Protein AF-A0A1F3ZY78-F1 (afdb_monomer_lite)

Secondary structure (DSSP, 8-state):
-HHHHHHHHHHHHHHHH--HHHHHHHHTTEEEEEEEEE--SSTTPPPEEEESHHHHHHHHHS--TTHHHHHT-EEPPPEEETTEEEEEEE----SSS--SEEEEEEEE-TTS-EEEEEEEEE---PPPBSS--HHHHHHHHHTTTTT-PEEEEEE-TTS-EEEEEES--EE-SSSEEEEEES-TTSHHHHHHHH--EEEEEEEETTTEEEEEEEEEEE-SSHHHHHHHHHHS-HHHHTT-TT--SEEEEEEEEEEEEE-TT--EEEEE---

Radius of gyration: 25.29 Å; chains: 1; bounding box: 59×32×67 Å

Sequence (271 aa):
MTNAIHAAEIYVRSIRTGEHSPAIALAAVLAQDVALETNGPMAGSQKETVSGYANVLKRASGKWAVTEALYNARWTEPRMEGAAVKVAATFEFIGGVSPAALSLTFSVNGEGKITRIEQVYTPKQAQATDRIPASAKVLINNARTNNTPFCVAHADENGVPVLTFRGSVQVLNDQSLCAWIRQASGGLMKAIQKNPAISLAYRDGSKAMLLIQGRARVAENDELRNRVWELTPEVEQNHDPARKGAAMIIDVDRIQGSSTGGEPVRMARAK

pLDDT: mean 92.31, std 7.76, range [55.44, 98.69]

Foldseek 3Di:
DVLQLVLVVLLLVQLQALDDVSLVVNLVAADQFAKEWEQDLAPPGHIDIQTGSVRVSCVSNHDDQCNPQSNQWDKDRWDDDPQKIKIKTAGPFFFTRHARMWIWIFHADPVSHTRYIYIYTHHFDDDADQFFDPLNQVCQLCQLVLVWWKWKWAAFPVRHIDTDTHSWWHDLDRFKIKAWDLDAPDRVQRRLVNPQWMWIWTDDDRQWIKIWTFGKHWDPDPVSFVSNLVSTDVVVCVVRVVSPTTMMMTRTQWMWIAGSRRRTTIYHHDD

Structure (mmCIF, N/CA/C/O backbone):
data_AF-A0A1F3ZY78-F1
#
_entry.id   AF-A0A1F3ZY78-F1
#
loop_
_atom_site.group_PDB
_atom_site.id
_atom_site.type_symbol
_atom_site.label_atom_id
_atom_site.label_alt_id
_atom_site.label_comp_id
_atom_site.label_asym_id
_atom_site.label_entity_id
_atom_site.label_seq_id
_atom_site.pdbx_PDB_ins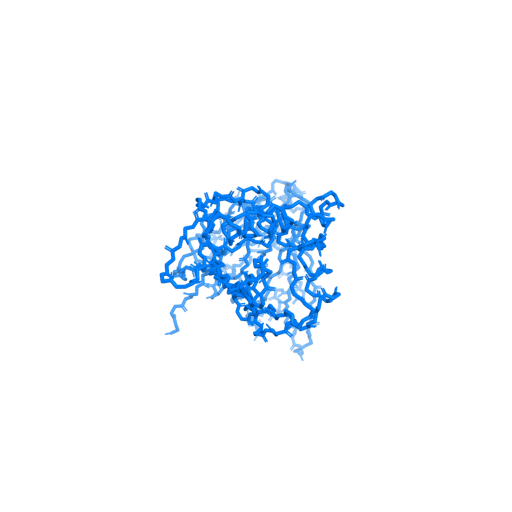_code
_atom_site.Cartn_x
_atom_site.Cartn_y
_atom_site.Cartn_z
_atom_site.occupancy
_atom_site.B_iso_or_equiv
_atom_site.auth_seq_id
_atom_site.auth_comp_id
_atom_site.auth_asym_id
_atom_site.auth_atom_id
_atom_site.pdbx_PDB_model_num
ATOM 1 N N . MET A 1 1 ? -24.129 8.322 33.683 1.00 55.44 1 MET A N 1
ATOM 2 C CA . MET A 1 1 ? -23.552 9.055 32.531 1.00 55.44 1 MET A CA 1
ATOM 3 C C . MET A 1 1 ? -22.029 8.954 32.511 1.00 55.44 1 MET A C 1
ATOM 5 O O . MET A 1 1 ? -21.506 8.415 31.549 1.00 55.44 1 MET A O 1
ATOM 9 N N . THR A 1 2 ? -21.326 9.332 33.587 1.00 64.00 2 THR A N 1
ATOM 10 C CA . THR A 1 2 ? -19.852 9.227 33.717 1.00 64.00 2 THR A CA 1
ATOM 11 C C . THR A 1 2 ? -19.295 7.820 33.457 1.00 64.00 2 THR A C 1
ATOM 13 O O . THR A 1 2 ? -18.237 7.678 32.859 1.00 64.00 2 THR A O 1
ATOM 16 N N . ASN A 1 3 ? -20.040 6.772 33.829 1.00 85.56 3 ASN A N 1
ATOM 17 C CA . ASN A 1 3 ? -19.591 5.383 33.680 1.00 85.56 3 ASN A CA 1
ATOM 18 C C . ASN A 1 3 ? -19.474 4.925 32.206 1.00 85.56 3 ASN A C 1
ATOM 20 O O . ASN A 1 3 ? -18.562 4.186 31.859 1.00 85.56 3 ASN A O 1
ATOM 24 N N . ALA A 1 4 ? -20.352 5.407 31.315 1.00 92.44 4 ALA A N 1
ATOM 25 C CA . ALA A 1 4 ? -20.325 5.024 29.899 1.00 92.44 4 ALA A CA 1
ATOM 26 C C . ALA A 1 4 ? -19.146 5.665 29.149 1.00 92.44 4 ALA A C 1
ATOM 28 O O . ALA A 1 4 ? -18.462 4.995 28.378 1.00 92.44 4 ALA A O 1
ATOM 29 N N . ILE A 1 5 ? -18.888 6.950 29.416 1.00 95.56 5 ILE A N 1
ATOM 30 C CA . ILE A 1 5 ? -17.717 7.670 28.895 1.00 95.56 5 ILE A CA 1
ATOM 31 C C . ILE A 1 5 ? -16.437 6.979 29.369 1.00 95.56 5 ILE A C 1
ATOM 33 O O . ILE A 1 5 ? -15.594 6.631 28.547 1.00 95.56 5 ILE A O 1
ATOM 37 N N . HIS A 1 6 ? -16.348 6.673 30.665 1.00 94.69 6 HIS A N 1
ATOM 38 C CA . HIS A 1 6 ? -15.181 6.007 31.232 1.00 94.69 6 HIS A CA 1
ATOM 39 C C . HIS A 1 6 ? -14.923 4.614 30.632 1.00 94.69 6 HIS A C 1
ATOM 41 O O . HIS A 1 6 ? -13.785 4.262 30.320 1.00 94.69 6 HIS A O 1
ATOM 47 N N . ALA A 1 7 ? -15.975 3.825 30.397 1.00 95.50 7 ALA A N 1
ATOM 48 C CA . ALA A 1 7 ? -15.844 2.536 29.724 1.00 95.50 7 ALA A CA 1
ATOM 49 C C . ALA A 1 7 ? -15.275 2.683 28.297 1.00 95.50 7 ALA A C 1
ATOM 51 O O . ALA A 1 7 ? -14.386 1.922 27.903 1.00 95.50 7 ALA A O 1
ATOM 52 N N . ALA A 1 8 ? -15.729 3.690 27.541 1.00 96.75 8 ALA A N 1
ATOM 53 C CA . ALA A 1 8 ? -15.198 3.991 26.212 1.00 96.75 8 ALA A CA 1
ATOM 54 C C . ALA A 1 8 ? -13.722 4.434 26.257 1.00 96.75 8 ALA A C 1
ATOM 56 O O . ALA A 1 8 ? -12.929 3.971 25.436 1.00 96.75 8 ALA A O 1
ATOM 57 N N . GLU A 1 9 ? -13.323 5.262 27.230 1.00 95.69 9 GLU A N 1
ATOM 58 C CA . GLU A 1 9 ? -11.919 5.662 27.444 1.00 95.69 9 GLU A CA 1
ATOM 59 C C . GLU A 1 9 ? -11.014 4.448 27.675 1.00 95.69 9 GLU A C 1
ATOM 61 O O . GLU A 1 9 ? -9.944 4.335 27.069 1.00 95.69 9 GLU A O 1
ATOM 66 N N . ILE A 1 10 ? -11.454 3.514 28.523 1.00 95.19 10 ILE A N 1
ATOM 67 C CA . ILE A 1 10 ? -10.728 2.275 28.812 1.00 95.19 10 ILE A CA 1
ATOM 68 C C . ILE A 1 10 ? -10.566 1.434 27.541 1.00 95.19 10 ILE A C 1
ATOM 70 O O . ILE A 1 10 ? -9.461 0.961 27.259 1.00 95.19 10 ILE A O 1
ATOM 74 N N . TYR A 1 11 ? -11.632 1.274 26.747 1.00 96.25 11 TYR A N 1
ATOM 75 C CA . TYR A 1 11 ? -11.558 0.546 25.478 1.00 96.25 11 TYR A CA 1
ATOM 76 C C . TYR A 1 11 ? -10.560 1.193 24.515 1.00 96.25 11 TYR A C 1
ATOM 78 O O . TYR A 1 11 ? -9.675 0.509 23.995 1.00 96.25 11 TYR A O 1
ATOM 86 N N . V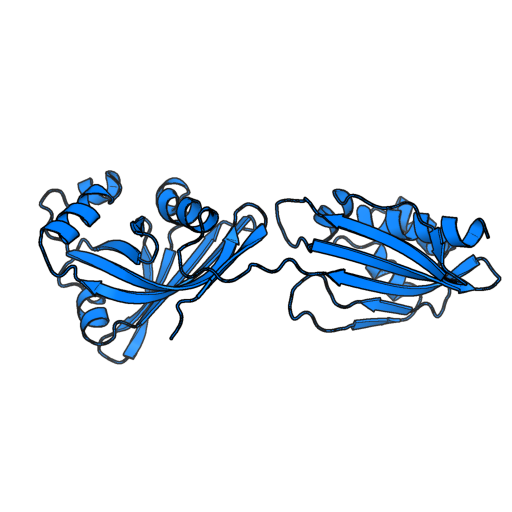AL A 1 12 ? -10.657 2.512 24.316 1.00 96.12 12 VAL A N 1
ATOM 87 C CA . VAL A 1 12 ? -9.739 3.274 23.454 1.00 96.12 12 VAL A CA 1
ATOM 88 C C . VAL A 1 12 ? -8.299 3.098 23.925 1.00 96.12 12 VAL A C 1
ATOM 90 O O . VAL A 1 12 ? -7.411 2.820 23.121 1.00 96.12 12 VAL A O 1
ATOM 93 N N . ARG A 1 13 ? -8.046 3.185 25.232 1.00 93.94 13 ARG A N 1
ATOM 94 C CA . ARG A 1 13 ? -6.708 2.973 25.791 1.00 93.94 13 ARG A CA 1
ATOM 95 C C . ARG A 1 13 ? -6.181 1.563 25.513 1.00 93.94 13 ARG A C 1
ATOM 97 O O . ARG A 1 13 ? -5.006 1.428 25.186 1.00 93.94 13 ARG A O 1
ATOM 104 N N . SER A 1 14 ? -7.032 0.541 25.598 1.00 94.44 14 SER A N 1
ATOM 105 C CA . SER A 1 14 ? -6.654 -0.850 25.317 1.00 94.44 14 SER A CA 1
ATOM 106 C C . SER A 1 14 ? -6.217 -1.058 23.868 1.00 94.44 14 SER A C 1
ATOM 108 O O . SER A 1 14 ? -5.126 -1.578 23.623 1.00 94.44 14 SER A O 1
ATOM 110 N N . ILE A 1 15 ? -7.014 -0.591 22.901 1.00 93.94 15 ILE A N 1
ATOM 111 C CA . ILE A 1 15 ? -6.717 -0.804 21.474 1.00 93.94 15 ILE A CA 1
ATOM 112 C C . ILE A 1 15 ? -5.492 -0.017 20.988 1.00 93.94 15 ILE A C 1
ATOM 114 O O . ILE A 1 15 ? -4.882 -0.390 19.986 1.00 93.94 15 ILE A O 1
ATOM 118 N N . ARG A 1 16 ? -5.124 1.067 21.685 1.00 90.88 16 ARG A N 1
ATOM 119 C CA . ARG A 1 16 ? -3.968 1.907 21.340 1.00 90.88 16 ARG A CA 1
ATOM 120 C C . ARG A 1 16 ? -2.634 1.232 21.615 1.00 90.88 16 ARG A C 1
ATOM 122 O O . ARG A 1 16 ? -1.688 1.480 20.878 1.00 90.88 16 ARG A O 1
ATOM 129 N N . THR A 1 17 ? -2.530 0.440 22.677 1.00 80.81 17 THR A N 1
ATOM 130 C CA . THR A 1 17 ? -1.226 -0.049 23.152 1.00 80.81 17 THR A CA 1
ATOM 131 C C . THR A 1 17 ? -1.076 -1.562 23.025 1.00 80.81 17 THR A C 1
ATOM 133 O O . THR A 1 17 ? 0.036 -2.054 22.821 1.00 80.81 17 THR A O 1
ATOM 136 N N . GLY A 1 18 ? -2.177 -2.317 23.128 1.00 73.56 18 GLY A N 1
ATOM 137 C CA . GLY A 1 18 ? -2.119 -3.775 23.264 1.00 73.56 18 GLY A CA 1
ATOM 138 C C . GLY A 1 18 ? -1.354 -4.222 24.519 1.00 73.56 18 GLY A C 1
ATOM 139 O O . GLY A 1 18 ? -0.757 -5.299 24.540 1.00 73.56 18 GLY A O 1
ATOM 140 N N . GLU A 1 19 ? -1.283 -3.360 25.538 1.00 81.88 19 GLU A N 1
ATOM 141 C CA . GLU A 1 19 ? -0.596 -3.632 26.800 1.00 81.88 19 GLU A CA 1
ATOM 142 C C . GLU A 1 19 ? -1.504 -4.346 27.806 1.00 81.88 19 GLU A C 1
ATOM 144 O O . GLU A 1 19 ? -2.729 -4.219 27.799 1.00 81.88 19 GLU A O 1
ATOM 149 N N . HIS A 1 20 ? -0.873 -5.061 28.736 1.00 79.38 20 HIS A N 1
ATOM 150 C CA . HIS A 1 20 ? -1.559 -5.871 29.738 1.00 79.38 20 HIS A CA 1
ATOM 151 C C . HIS A 1 20 ? -2.407 -5.048 30.726 1.00 79.38 20 HIS A C 1
ATOM 153 O O . HIS A 1 20 ? -3.510 -5.457 31.081 1.00 79.38 20 HIS A O 1
ATOM 159 N N . SER A 1 21 ? -1.935 -3.878 31.171 1.00 85.75 21 SER A N 1
ATOM 160 C CA . SER A 1 21 ? -2.660 -3.067 32.161 1.00 85.75 21 SER A CA 1
ATOM 161 C C . SER A 1 21 ? -3.968 -2.464 31.617 1.00 85.75 21 SER A C 1
ATOM 163 O O . SER A 1 21 ? -4.989 -2.605 32.294 1.00 85.75 21 SER A O 1
ATOM 165 N N . PRO A 1 22 ? -4.024 -1.880 30.401 1.00 85.94 22 PRO A N 1
ATOM 166 C CA . PRO A 1 22 ? -5.293 -1.540 29.757 1.00 85.94 22 PRO A CA 1
ATOM 167 C C . PRO A 1 22 ? -6.218 -2.737 29.527 1.00 85.94 22 PRO A C 1
ATOM 169 O O . PRO A 1 22 ? -7.428 -2.587 29.667 1.00 85.94 22 PRO A O 1
ATOM 172 N N . ALA A 1 23 ? -5.674 -3.922 29.229 1.00 87.31 23 ALA A N 1
ATOM 173 C CA . ALA A 1 23 ? -6.476 -5.130 29.046 1.00 87.31 23 ALA A CA 1
ATOM 174 C C . ALA A 1 23 ? -7.213 -5.540 30.334 1.00 87.31 23 ALA A C 1
ATOM 176 O O . ALA A 1 23 ? -8.392 -5.884 30.284 1.00 87.31 23 ALA A O 1
ATOM 177 N N . ILE A 1 24 ? -6.554 -5.443 31.497 1.00 89.94 24 ILE A N 1
ATOM 178 C CA . ILE A 1 24 ? -7.192 -5.688 32.803 1.00 89.94 24 ILE A CA 1
ATOM 179 C C . ILE A 1 24 ? -8.312 -4.676 33.064 1.00 89.94 24 ILE A C 1
ATOM 181 O O . ILE A 1 24 ? -9.395 -5.053 33.504 1.00 89.94 24 ILE A O 1
ATOM 185 N N . ALA A 1 25 ? -8.079 -3.393 32.785 1.00 92.62 25 ALA A N 1
ATOM 186 C CA . ALA A 1 25 ? -9.119 -2.380 32.948 1.00 92.62 25 ALA A CA 1
ATOM 187 C C . ALA A 1 25 ? -10.307 -2.650 32.009 1.00 92.62 25 ALA A C 1
ATOM 189 O O . ALA A 1 25 ? -11.462 -2.567 32.424 1.00 92.62 25 ALA A O 1
ATOM 190 N N . LEU A 1 26 ? -10.030 -3.042 30.761 1.00 94.69 26 LEU A N 1
ATOM 191 C CA . LEU A 1 26 ? -11.055 -3.377 29.779 1.00 94.69 26 LEU A CA 1
ATOM 192 C C . LEU A 1 26 ? -11.900 -4.578 30.217 1.00 94.69 26 LEU A C 1
ATOM 194 O O . LEU A 1 26 ? -13.125 -4.546 30.111 1.00 94.69 26 LEU A O 1
ATOM 198 N N . ALA A 1 27 ? -11.263 -5.604 30.781 1.00 94.38 27 ALA A N 1
ATOM 199 C CA . ALA A 1 27 ? -11.931 -6.777 31.334 1.00 94.38 27 ALA A CA 1
ATOM 200 C C . ALA A 1 27 ? -13.020 -6.417 32.366 1.00 94.38 27 ALA A C 1
ATOM 202 O O . ALA A 1 27 ? -14.014 -7.136 32.479 1.00 94.38 27 ALA A O 1
ATOM 203 N N . ALA A 1 28 ? -12.873 -5.296 33.082 1.00 94.94 28 ALA A N 1
ATOM 204 C CA . ALA A 1 28 ? -13.834 -4.829 34.075 1.00 94.94 28 ALA A CA 1
ATOM 205 C C . ALA A 1 28 ? -15.026 -4.057 33.486 1.00 94.94 28 ALA A C 1
ATOM 207 O O . ALA A 1 28 ? -16.001 -3.844 34.206 1.00 94.94 28 ALA A O 1
ATOM 208 N N . VAL A 1 29 ? -15.001 -3.652 32.214 1.00 96.31 29 VAL A N 1
ATOM 209 C CA . VAL A 1 29 ? -16.064 -2.826 31.602 1.00 96.31 29 VAL A CA 1
ATOM 210 C C . VAL A 1 29 ? -16.771 -3.492 30.422 1.00 96.31 29 VAL A C 1
ATOM 212 O O . VAL A 1 29 ? -17.689 -2.904 29.865 1.00 96.31 29 VAL A O 1
ATOM 215 N N . LEU A 1 30 ? -16.407 -4.719 30.049 1.00 97.88 30 LEU A N 1
ATOM 216 C CA . LEU A 1 30 ? -17.120 -5.501 29.031 1.00 97.88 30 LEU A CA 1
ATOM 217 C C . LEU A 1 30 ? -18.271 -6.314 29.646 1.00 97.88 30 LEU A C 1
ATOM 219 O O . LEU A 1 30 ? -18.120 -6.902 30.718 1.00 97.88 30 LEU A O 1
ATOM 223 N N . ALA A 1 31 ? -19.411 -6.374 28.955 1.00 98.06 31 ALA A N 1
ATOM 224 C CA . ALA A 1 31 ? -20.488 -7.316 29.260 1.00 98.06 31 ALA A CA 1
ATOM 225 C C . ALA A 1 31 ? -20.123 -8.741 28.799 1.00 98.06 31 ALA A C 1
ATOM 227 O O . ALA A 1 31 ? -19.237 -8.924 27.964 1.00 98.06 31 ALA A O 1
ATOM 228 N N . GLN A 1 32 ? -20.805 -9.763 29.328 1.00 97.69 32 GLN A N 1
ATOM 229 C CA . GLN A 1 32 ? -20.532 -11.164 28.964 1.00 97.69 32 GLN A CA 1
ATOM 230 C C . GLN A 1 32 ? -20.865 -11.469 27.494 1.00 97.69 32 GLN A C 1
ATOM 232 O O . GLN A 1 32 ? -20.122 -12.171 26.805 1.00 97.69 32 GLN A O 1
ATOM 237 N N . ASP A 1 33 ? -21.954 -10.886 27.006 1.00 97.19 33 ASP A N 1
ATOM 238 C CA . ASP A 1 33 ? -22.519 -11.043 25.666 1.00 97.19 33 ASP A CA 1
ATOM 239 C C . ASP A 1 33 ? -22.060 -9.956 24.679 1.00 97.19 33 ASP A C 1
ATOM 241 O O . ASP A 1 33 ? -22.647 -9.801 23.610 1.00 97.19 33 ASP A O 1
ATOM 245 N N . VAL A 1 34 ? -20.998 -9.212 25.013 1.00 98.56 34 VAL A N 1
ATOM 246 C CA . VAL A 1 34 ? -20.514 -8.102 24.188 1.00 98.56 34 VAL A CA 1
ATOM 247 C C . VAL A 1 34 ? -20.217 -8.527 22.746 1.00 98.56 34 VAL A C 1
ATOM 249 O O . VAL A 1 34 ? -19.625 -9.580 22.496 1.00 98.56 34 VAL A O 1
ATOM 252 N N . ALA A 1 35 ? -20.578 -7.671 21.791 1.00 98.56 35 ALA A N 1
ATOM 253 C CA . ALA A 1 35 ? -20.247 -7.841 20.381 1.00 98.56 35 ALA A CA 1
ATOM 254 C C . ALA A 1 35 ? -19.461 -6.644 19.830 1.00 98.56 35 ALA A C 1
ATOM 256 O O . ALA A 1 35 ? -19.798 -5.486 20.077 1.00 98.56 35 ALA A O 1
ATOM 257 N N . LEU A 1 36 ? -18.424 -6.930 19.048 1.00 98.38 36 LEU A N 1
ATOM 258 C CA . LEU A 1 36 ? -17.672 -5.964 18.255 1.00 98.38 36 LEU A CA 1
ATOM 259 C C . LEU A 1 36 ? -17.963 -6.205 16.776 1.00 98.38 36 LEU A C 1
ATOM 261 O O . LEU A 1 36 ? -17.658 -7.268 16.244 1.00 98.38 36 LEU A O 1
ATOM 265 N N . GLU A 1 37 ? -18.489 -5.197 16.099 1.00 98.31 37 GLU A N 1
ATOM 266 C CA . GLU A 1 37 ? -18.646 -5.178 14.649 1.00 98.31 37 GLU A CA 1
ATOM 267 C C . GLU A 1 37 ? -17.537 -4.330 14.041 1.00 98.31 37 GLU A C 1
ATOM 269 O O . GLU A 1 37 ? -17.332 -3.184 14.441 1.00 98.31 37 GLU A O 1
ATOM 274 N N . THR A 1 38 ? -16.805 -4.866 13.067 1.00 96.69 38 THR A N 1
ATOM 275 C CA . THR A 1 38 ? -15.739 -4.112 12.406 1.00 96.69 38 THR A CA 1
ATOM 276 C C . THR A 1 38 ? -15.664 -4.386 10.915 1.00 96.69 38 THR A C 1
ATOM 278 O O . THR A 1 38 ? -15.986 -5.473 10.448 1.00 96.69 38 THR A O 1
ATOM 281 N N . ASN A 1 39 ? -15.239 -3.387 10.145 1.00 94.75 39 ASN A N 1
ATOM 282 C CA . ASN A 1 39 ? -15.037 -3.497 8.699 1.00 94.75 39 ASN A CA 1
ATOM 283 C C . ASN A 1 39 ? -13.568 -3.688 8.296 1.00 94.75 39 ASN A C 1
ATOM 285 O O . ASN A 1 39 ? -13.289 -3.720 7.105 1.00 94.75 39 ASN A O 1
ATOM 289 N N . GLY A 1 40 ? -12.642 -3.793 9.255 1.00 91.06 40 GLY A N 1
ATOM 290 C CA . GLY A 1 40 ? -11.206 -3.898 8.993 1.00 91.06 40 GLY A CA 1
ATOM 291 C C . GLY A 1 40 ? -10.565 -2.602 8.452 1.00 91.06 40 GLY A C 1
ATOM 292 O O . GLY A 1 40 ? -11.243 -1.744 7.895 1.00 91.06 40 GLY A O 1
ATOM 293 N N . PRO A 1 41 ? -9.243 -2.420 8.619 1.00 87.88 41 PRO A N 1
ATOM 294 C CA . PRO A 1 41 ? -8.578 -1.139 8.346 1.00 87.88 41 PRO A CA 1
ATOM 295 C C . PRO A 1 41 ? -8.261 -0.874 6.862 1.00 87.88 41 PRO A C 1
ATOM 297 O O . PRO A 1 41 ? -7.937 0.256 6.501 1.00 87.88 41 PRO A O 1
ATOM 300 N N . MET A 1 42 ? -8.329 -1.892 5.996 1.00 83.44 42 MET A N 1
ATOM 301 C CA . MET A 1 42 ? -7.924 -1.796 4.586 1.00 83.44 42 MET A CA 1
ATOM 302 C C . MET A 1 42 ? -9.124 -1.771 3.640 1.00 83.44 42 MET A C 1
ATOM 304 O O . MET A 1 42 ? -10.155 -2.389 3.907 1.00 83.44 42 MET A O 1
ATOM 308 N N . ALA A 1 43 ? -8.969 -1.121 2.485 1.00 79.69 43 ALA A N 1
ATOM 309 C CA . ALA A 1 43 ? -9.977 -1.153 1.430 1.00 79.69 43 ALA A CA 1
ATOM 310 C C . ALA A 1 43 ? -10.255 -2.602 0.981 1.00 79.69 43 ALA A C 1
ATOM 312 O O . ALA A 1 43 ? -9.323 -3.359 0.719 1.00 79.69 43 ALA A O 1
ATOM 313 N N . GLY A 1 44 ? -11.536 -2.980 0.902 1.00 80.88 44 GLY A N 1
ATOM 314 C CA . GLY A 1 44 ? -11.964 -4.338 0.538 1.00 80.88 44 GLY A CA 1
ATOM 315 C C . GLY A 1 44 ? -11.939 -5.364 1.679 1.00 80.88 44 GLY A C 1
ATOM 316 O O . GLY A 1 44 ? -12.234 -6.531 1.436 1.00 80.88 44 GLY A O 1
ATOM 317 N N . SER A 1 45 ? -11.614 -4.953 2.910 1.00 85.06 45 SER A N 1
ATOM 318 C CA . SER A 1 45 ? -11.719 -5.822 4.089 1.00 85.06 45 SER A CA 1
ATOM 319 C C . SER A 1 45 ? -13.164 -6.297 4.294 1.00 85.06 45 SER A C 1
ATOM 321 O O . SER A 1 45 ? -14.116 -5.538 4.099 1.00 85.06 45 SER A O 1
ATOM 323 N N . GLN A 1 46 ? -13.328 -7.565 4.678 1.00 87.75 46 GLN A N 1
ATOM 324 C CA . GLN A 1 46 ? -14.641 -8.119 4.997 1.00 87.75 46 GLN A CA 1
ATOM 325 C C . GLN A 1 46 ? -15.139 -7.582 6.341 1.00 87.75 46 GLN A C 1
ATOM 327 O O . GLN A 1 46 ? -14.354 -7.358 7.263 1.00 87.75 46 GLN A O 1
ATOM 332 N N . LYS A 1 47 ? -16.458 -7.390 6.447 1.00 94.25 47 LYS A N 1
ATOM 333 C CA . LYS A 1 47 ? -17.096 -7.107 7.732 1.00 94.25 47 LYS A CA 1
ATOM 334 C C . LYS A 1 47 ? -17.053 -8.358 8.602 1.00 94.25 47 LYS A C 1
ATOM 336 O O . LYS A 1 47 ? -17.339 -9.453 8.127 1.00 94.25 47 LYS A O 1
ATOM 341 N N . GLU A 1 48 ? -16.730 -8.163 9.866 1.00 96.00 48 GLU A N 1
ATOM 342 C CA . GLU A 1 48 ? -16.589 -9.211 10.864 1.00 96.00 48 GLU A CA 1
ATOM 343 C C . GLU A 1 48 ? -17.376 -8.825 12.118 1.00 96.00 48 GLU A C 1
ATOM 345 O O . GLU A 1 48 ? -17.386 -7.658 12.525 1.00 96.00 48 GLU A O 1
ATOM 350 N N . THR A 1 49 ? -17.999 -9.821 12.745 1.00 98.00 49 THR A N 1
ATOM 351 C CA . THR A 1 49 ? -18.581 -9.704 14.082 1.00 98.00 49 THR A CA 1
ATOM 352 C C . THR A 1 49 ? -17.813 -10.616 15.028 1.00 98.00 49 THR A C 1
ATOM 354 O O . THR A 1 49 ? -17.778 -11.831 14.847 1.00 98.00 49 THR A O 1
ATOM 357 N N . VAL A 1 50 ? -17.203 -10.024 16.051 1.00 97.69 50 VAL A N 1
ATOM 358 C CA . VAL A 1 50 ? -16.520 -10.727 17.135 1.00 97.69 50 VAL A CA 1
ATOM 359 C C . VAL A 1 50 ? -17.442 -10.711 18.346 1.00 97.69 50 VAL A C 1
ATOM 361 O O . VAL A 1 50 ? -17.701 -9.651 18.909 1.00 97.69 50 VAL A O 1
ATOM 364 N N . SER A 1 51 ? -17.940 -11.877 18.747 1.00 98.06 51 SER A N 1
ATOM 365 C CA . SER A 1 51 ? -18.923 -12.000 19.829 1.00 98.06 51 SER A CA 1
ATOM 366 C C . SER A 1 51 ? -18.352 -12.694 21.058 1.00 98.06 51 SER A C 1
ATOM 368 O O . SER A 1 51 ? -17.539 -13.619 20.955 1.00 98.06 51 SER A O 1
ATOM 370 N N . GLY A 1 52 ? -18.846 -12.276 22.219 1.00 98.00 52 GLY A N 1
ATOM 371 C CA . GLY A 1 52 ? -18.520 -12.836 23.519 1.00 98.00 52 GLY A CA 1
ATOM 372 C C . GLY A 1 52 ? -17.305 -12.172 24.159 1.00 98.00 52 GLY A C 1
ATOM 373 O O . GLY A 1 52 ? -16.310 -11.851 23.501 1.00 98.00 52 GLY A O 1
ATOM 374 N N . TYR A 1 53 ? -17.384 -12.027 25.480 1.00 97.88 53 TYR A N 1
ATOM 375 C CA . TYR A 1 53 ? -16.389 -11.376 26.331 1.00 97.88 53 TYR A CA 1
ATOM 376 C C . TYR A 1 53 ? -14.937 -11.735 25.997 1.00 97.88 53 TYR A C 1
ATOM 378 O O . TYR A 1 53 ? -14.128 -10.853 25.714 1.00 97.88 53 TYR A O 1
ATOM 386 N N . ALA A 1 54 ? -14.600 -13.029 25.987 1.00 96.81 54 ALA A N 1
ATOM 387 C CA . ALA A 1 54 ? -13.220 -13.479 25.805 1.00 96.81 54 ALA A CA 1
ATOM 388 C C . ALA A 1 54 ? -12.653 -13.098 24.427 1.00 96.81 54 ALA A C 1
ATOM 390 O O . ALA A 1 54 ? -11.489 -12.706 24.312 1.00 96.81 54 ALA A O 1
ATOM 391 N N . ASN A 1 55 ? -13.483 -13.172 23.383 1.00 97.19 55 ASN A N 1
ATOM 392 C CA . ASN A 1 55 ? -13.071 -12.862 22.018 1.00 97.19 55 ASN A CA 1
ATOM 393 C C . ASN A 1 55 ? -12.907 -11.356 21.816 1.00 97.19 55 ASN A C 1
ATOM 395 O O . ASN A 1 55 ? -11.903 -10.924 21.245 1.00 97.19 55 ASN A O 1
ATOM 399 N N . VAL A 1 56 ? -13.851 -10.554 22.322 1.00 97.44 56 VAL A N 1
ATOM 400 C CA . VAL A 1 56 ? -13.770 -9.088 22.249 1.00 97.44 56 VAL A CA 1
ATOM 401 C C . VAL A 1 56 ? -12.588 -8.573 23.063 1.00 97.44 56 VAL A C 1
ATOM 403 O O . VAL A 1 56 ? -11.828 -7.750 22.555 1.00 97.44 56 VAL A O 1
ATOM 406 N N . LEU A 1 57 ? -12.361 -9.105 24.267 1.00 95.88 57 LEU A N 1
ATOM 407 C CA . LEU A 1 57 ? -11.205 -8.747 25.087 1.00 95.88 57 LEU A CA 1
ATOM 408 C C . LEU A 1 57 ? -9.896 -9.044 24.348 1.00 95.88 57 LEU A C 1
ATOM 410 O O . LEU A 1 57 ? -9.089 -8.138 24.159 1.00 95.88 57 LEU A O 1
ATOM 414 N N . LYS A 1 58 ? -9.723 -10.271 23.835 1.00 94.06 58 LYS A N 1
ATOM 415 C CA . LYS A 1 58 ? -8.542 -10.658 23.044 1.00 94.06 58 LYS A CA 1
ATOM 416 C C . LYS A 1 58 ? -8.346 -9.754 21.826 1.00 94.06 58 LYS A C 1
ATOM 418 O O . LYS A 1 58 ? -7.218 -9.370 21.514 1.00 94.06 58 LYS A O 1
ATOM 423 N N . ARG A 1 59 ? -9.431 -9.412 21.123 1.00 93.88 59 ARG A N 1
ATOM 424 C CA . ARG A 1 59 ? -9.390 -8.530 19.951 1.00 93.88 59 ARG A CA 1
ATOM 425 C C . ARG A 1 59 ? -8.962 -7.115 20.325 1.00 93.88 59 ARG A C 1
ATOM 427 O O . ARG A 1 59 ? -8.152 -6.533 19.610 1.00 93.88 59 ARG A O 1
ATOM 434 N N . ALA A 1 60 ? -9.452 -6.582 21.436 1.00 93.00 60 ALA A N 1
ATOM 435 C CA . ALA A 1 60 ? -9.185 -5.216 21.869 1.00 93.00 60 ALA A CA 1
ATOM 436 C C . ALA A 1 60 ? -7.878 -5.044 22.667 1.00 93.00 60 ALA A C 1
ATOM 438 O O . ALA A 1 60 ? -7.422 -3.916 22.848 1.00 93.00 60 ALA A O 1
ATOM 439 N N . SER A 1 61 ? -7.258 -6.132 23.132 1.00 90.38 61 SER A N 1
ATOM 440 C CA . SER A 1 61 ? -5.990 -6.103 23.878 1.00 90.38 61 SER A CA 1
ATOM 441 C C . SER A 1 61 ? -4.783 -6.636 23.098 1.00 90.38 61 SER A C 1
ATOM 443 O O . SER A 1 61 ? -3.671 -6.648 23.619 1.00 90.38 61 SER A O 1
ATOM 445 N N . GLY A 1 62 ? -4.983 -7.140 21.879 1.00 86.38 62 GLY A N 1
ATOM 446 C CA . GLY A 1 62 ? -3.913 -7.709 21.061 1.00 86.38 62 GLY A CA 1
ATOM 447 C C . GLY A 1 62 ? -3.036 -6.665 20.360 1.00 86.38 62 GLY A C 1
ATOM 448 O O . GLY A 1 62 ? -3.446 -5.529 20.122 1.00 86.38 62 GLY A O 1
ATOM 449 N N . LYS A 1 63 ? -1.832 -7.090 19.955 1.00 87.19 63 LYS A N 1
ATOM 450 C CA . LYS A 1 63 ? -0.991 -6.357 18.999 1.00 87.19 63 LYS A CA 1
ATOM 451 C C . LYS A 1 63 ? -1.311 -6.825 17.581 1.00 87.19 63 LYS A C 1
ATOM 453 O O . LYS A 1 63 ? -1.080 -7.979 17.232 1.00 87.19 63 LYS A O 1
ATOM 458 N N . TRP A 1 64 ? -1.840 -5.919 16.773 1.00 88.06 64 TRP A N 1
ATOM 459 C CA . TRP A 1 64 ? -2.299 -6.155 15.407 1.00 88.06 64 TRP A CA 1
ATOM 460 C C . TRP A 1 64 ? -1.554 -5.257 14.422 1.00 88.06 64 TRP A C 1
ATOM 462 O O . TRP A 1 64 ? -0.909 -4.286 14.811 1.00 88.06 64 TRP A O 1
ATOM 472 N N . ALA A 1 65 ? -1.717 -5.522 13.123 1.00 83.81 65 ALA A N 1
ATOM 473 C CA . ALA A 1 65 ? -1.084 -4.735 12.061 1.00 83.81 65 ALA A CA 1
ATOM 474 C C . ALA A 1 65 ? -1.389 -3.220 12.122 1.00 83.81 65 ALA A C 1
ATOM 476 O O . ALA A 1 65 ? -0.591 -2.426 11.641 1.00 83.81 65 ALA A O 1
ATOM 477 N N . VAL A 1 66 ? -2.525 -2.824 12.714 1.00 87.38 66 VAL A N 1
ATOM 478 C CA . VAL A 1 66 ? -2.957 -1.419 12.860 1.00 87.38 66 VAL A CA 1
ATOM 479 C C . VAL A 1 66 ? -2.604 -0.811 14.228 1.00 87.38 66 VAL A C 1
ATOM 481 O O . VAL A 1 66 ? -2.811 0.380 14.434 1.00 87.38 66 VAL A O 1
ATOM 484 N N . THR A 1 67 ? -2.083 -1.588 15.187 1.00 88.75 67 THR A N 1
ATOM 485 C CA . THR A 1 67 ? -1.858 -1.110 16.569 1.00 88.75 67 THR A CA 1
ATOM 486 C C . THR A 1 67 ? -0.903 0.081 16.620 1.00 88.75 67 THR A C 1
ATOM 488 O O . THR A 1 67 ? -1.161 1.038 17.339 1.00 88.75 67 THR A O 1
ATOM 491 N N . GLU A 1 68 ? 0.150 0.082 15.803 1.00 85.19 68 GLU A N 1
ATOM 492 C CA . GLU A 1 68 ? 1.091 1.206 15.733 1.00 85.19 68 GLU A CA 1
ATOM 493 C C . GLU A 1 68 ? 0.428 2.490 15.198 1.00 85.19 68 GLU A C 1
ATOM 495 O O . GLU A 1 68 ? 0.667 3.584 15.711 1.00 85.19 68 GLU A O 1
ATOM 500 N N . ALA A 1 69 ? -0.485 2.358 14.230 1.00 88.00 69 ALA A N 1
ATOM 501 C CA . ALA A 1 69 ? -1.280 3.480 13.743 1.00 88.00 69 ALA A CA 1
ATOM 502 C C . ALA A 1 69 ? -2.256 3.986 14.822 1.00 88.00 69 ALA A C 1
ATOM 504 O O . ALA A 1 69 ? -2.379 5.193 15.007 1.00 88.00 69 ALA A O 1
ATOM 505 N N . LEU A 1 70 ? -2.911 3.089 15.575 1.00 91.81 70 LEU A N 1
ATOM 506 C CA . LEU A 1 70 ? -3.819 3.451 16.678 1.00 91.81 70 LEU A CA 1
ATOM 507 C C . LEU A 1 70 ? -3.096 4.195 17.806 1.00 91.81 70 LEU A C 1
ATOM 509 O O . LEU A 1 70 ? -3.639 5.162 18.348 1.00 91.81 70 LEU A O 1
ATOM 513 N N . TYR A 1 71 ? -1.874 3.775 18.135 1.00 90.44 71 TYR A N 1
ATOM 514 C CA . TYR A 1 71 ? -1.034 4.429 19.135 1.00 90.44 71 TYR A CA 1
ATOM 515 C C . TYR A 1 71 ? -0.785 5.907 18.796 1.00 90.44 71 TYR A C 1
ATOM 517 O O . TYR A 1 71 ? -0.979 6.776 19.651 1.00 90.44 71 TYR A O 1
ATOM 525 N N . ASN A 1 72 ? -0.429 6.171 17.533 1.00 88.56 72 ASN A N 1
ATOM 526 C CA . ASN A 1 72 ? -0.067 7.488 16.997 1.00 88.56 72 ASN A CA 1
ATOM 527 C C . ASN A 1 72 ? -1.259 8.311 16.472 1.00 88.56 72 ASN A C 1
ATOM 529 O O . ASN A 1 72 ? -1.068 9.413 15.956 1.00 88.56 72 ASN A O 1
ATOM 533 N N . ALA A 1 73 ? -2.485 7.789 16.550 1.00 92.81 73 ALA A N 1
ATOM 534 C CA . ALA A 1 73 ? -3.655 8.488 16.034 1.00 92.81 73 ALA A CA 1
ATOM 535 C C . ALA A 1 73 ? -4.021 9.706 16.895 1.00 92.81 73 ALA A C 1
ATOM 537 O O . ALA A 1 73 ? -3.809 9.731 18.110 1.00 92.81 73 ALA A O 1
ATOM 538 N N . ARG A 1 74 ? -4.636 10.706 16.261 1.00 95.00 74 ARG A N 1
ATOM 539 C CA . ARG A 1 74 ? -5.272 11.825 16.962 1.00 95.00 74 ARG A CA 1
ATOM 540 C C . ARG A 1 74 ? -6.700 11.427 17.296 1.00 95.00 74 ARG A C 1
ATOM 542 O O . ARG A 1 74 ? -7.500 11.243 16.383 1.00 95.00 74 ARG A O 1
ATOM 549 N N . TRP A 1 75 ? -6.990 11.273 18.581 1.00 96.12 75 TRP A N 1
ATOM 550 C CA . TRP A 1 75 ? -8.291 10.849 19.093 1.00 96.12 75 TRP A CA 1
ATOM 551 C C . TRP A 1 75 ? -9.127 12.056 19.519 1.00 96.12 75 TRP A C 1
ATOM 553 O O . TRP A 1 75 ? -8.590 13.025 20.050 1.00 96.12 75 TRP A O 1
ATOM 563 N N . THR A 1 76 ? -10.438 11.994 19.307 1.00 97.75 76 THR A N 1
ATOM 564 C CA . THR A 1 76 ? -11.380 12.923 19.939 1.00 97.75 76 THR A CA 1
ATOM 565 C C . THR A 1 76 ? -11.684 12.473 21.363 1.00 97.75 76 THR A C 1
ATOM 567 O O . THR A 1 76 ? -11.644 11.278 21.654 1.00 97.75 76 THR A O 1
ATOM 570 N N . GLU A 1 77 ? -12.102 13.402 22.218 1.00 96.25 77 GLU A N 1
ATOM 571 C CA . GLU A 1 77 ? -12.692 13.040 23.508 1.00 96.25 77 GLU A CA 1
ATOM 572 C C . GLU A 1 77 ? -13.982 12.218 23.312 1.00 96.25 77 GLU A C 1
ATOM 574 O O . GLU A 1 77 ? -14.747 12.500 22.375 1.00 96.25 77 GLU A O 1
ATOM 579 N N . PRO A 1 78 ? -14.257 11.207 24.159 1.00 96.50 78 PRO A N 1
ATOM 580 C CA . PRO A 1 78 ? -15.516 10.481 24.112 1.00 96.50 78 PRO A CA 1
ATOM 581 C C . PRO A 1 78 ? -16.689 11.381 24.481 1.00 96.50 78 PRO A C 1
ATOM 583 O O . PRO A 1 78 ? -16.665 12.105 25.475 1.00 96.50 78 PRO A O 1
ATOM 586 N N . ARG A 1 79 ? -17.756 11.309 23.688 1.00 96.44 79 ARG A N 1
ATOM 587 C CA . ARG A 1 79 ? -18.954 12.131 23.887 1.00 96.44 79 ARG A CA 1
ATOM 588 C C . ARG A 1 79 ? -20.224 11.311 23.761 1.00 96.44 79 ARG A C 1
ATOM 590 O O . ARG A 1 79 ? -20.292 10.384 22.954 1.00 96.44 79 ARG A O 1
ATOM 597 N N . MET A 1 80 ? -21.237 11.684 24.535 1.00 95.50 80 MET A N 1
ATOM 598 C CA . MET A 1 80 ? -22.579 11.126 24.386 1.00 95.50 80 MET A CA 1
ATOM 599 C C . MET A 1 80 ? -23.226 11.653 23.103 1.00 95.50 80 MET A C 1
ATOM 601 O O . MET A 1 80 ? -23.189 12.852 22.828 1.00 95.50 80 MET A O 1
ATOM 605 N N . GLU A 1 81 ? -23.861 10.766 22.347 1.00 94.06 81 GLU A N 1
ATOM 606 C CA . GLU A 1 81 ? -24.719 11.103 21.215 1.00 94.06 81 GLU A CA 1
ATOM 607 C C . GLU A 1 81 ? -25.984 10.240 21.304 1.00 94.06 81 GLU A C 1
ATOM 609 O O . GLU A 1 81 ? -25.984 9.050 20.980 1.00 94.06 81 GLU A O 1
ATOM 614 N N . GLY A 1 82 ? -27.055 10.824 21.849 1.00 91.25 82 GLY A N 1
ATOM 615 C CA . GLY A 1 82 ? -28.216 10.057 22.301 1.00 91.25 82 GLY A CA 1
ATOM 616 C C . GLY A 1 82 ? -27.840 9.118 23.453 1.00 91.25 82 GLY A C 1
ATOM 617 O O . GLY A 1 82 ? -27.283 9.556 24.457 1.00 91.25 82 GLY A O 1
ATOM 618 N N . ALA A 1 83 ? -28.138 7.825 23.303 1.00 91.94 83 ALA A N 1
ATOM 619 C CA . ALA A 1 83 ? -27.798 6.790 24.285 1.00 91.94 83 ALA A CA 1
ATOM 620 C C . ALA A 1 83 ? -26.402 6.166 24.078 1.00 91.94 83 ALA A C 1
ATOM 622 O O . ALA A 1 83 ? -25.954 5.389 24.919 1.00 91.94 83 ALA A O 1
ATOM 623 N N . ALA A 1 84 ? -25.722 6.482 22.972 1.00 96.00 84 ALA A N 1
ATOM 624 C CA . ALA A 1 84 ? -24.423 5.911 22.633 1.00 96.00 84 ALA A CA 1
ATOM 625 C C . ALA A 1 84 ? -23.270 6.841 23.030 1.00 96.00 84 ALA A C 1
ATOM 627 O O . ALA A 1 84 ? -23.439 8.059 23.117 1.00 96.00 84 ALA A O 1
ATOM 628 N N . VAL A 1 85 ? -22.078 6.272 23.208 1.00 98.00 85 VAL A N 1
ATOM 629 C CA . VAL A 1 85 ? -20.824 7.038 23.303 1.00 98.00 85 VAL A CA 1
ATOM 630 C C . VAL A 1 85 ? -20.101 6.941 21.967 1.00 98.00 85 VAL A C 1
ATOM 632 O O . VAL A 1 85 ? -19.959 5.843 21.432 1.00 98.00 85 VAL A O 1
ATOM 635 N N . LYS A 1 86 ? -19.620 8.063 21.429 1.00 98.25 86 LYS A N 1
ATOM 636 C CA . LYS A 1 86 ? -18.813 8.085 20.205 1.00 98.25 86 LYS A CA 1
ATOM 637 C C . LYS A 1 86 ? -17.409 8.601 20.455 1.00 98.25 86 LYS A C 1
ATOM 639 O O . LYS A 1 86 ? -17.214 9.556 21.205 1.00 98.25 86 LYS A O 1
ATOM 644 N N . VAL A 1 87 ? -16.456 7.982 19.767 1.00 98.25 87 VAL A N 1
ATOM 645 C CA . VAL A 1 87 ? -15.049 8.384 19.713 1.00 98.25 87 VAL A CA 1
ATOM 646 C C . VAL A 1 87 ? -14.591 8.283 18.265 1.00 98.25 87 VAL A C 1
ATOM 648 O O . VAL A 1 87 ? -14.905 7.309 17.587 1.00 98.25 87 VAL A O 1
ATOM 651 N N . ALA A 1 88 ? -13.834 9.260 17.785 1.00 97.94 88 ALA A N 1
ATOM 652 C CA . ALA A 1 88 ? -13.218 9.209 16.468 1.00 97.94 88 ALA A CA 1
ATOM 653 C C . ALA A 1 88 ? -11.696 9.324 16.569 1.00 97.94 88 ALA A C 1
ATOM 655 O O . ALA A 1 88 ? -11.160 9.871 17.533 1.00 97.94 88 ALA A O 1
ATOM 656 N N . ALA A 1 89 ? -11.007 8.827 15.547 1.00 96.75 89 ALA A N 1
ATOM 657 C CA . ALA A 1 89 ? -9.580 9.023 15.368 1.00 96.75 89 ALA A CA 1
ATOM 658 C C . ALA A 1 89 ? -9.247 9.362 13.915 1.00 96.75 89 ALA A C 1
ATOM 660 O O . ALA A 1 89 ? -9.831 8.799 12.986 1.00 96.75 89 ALA A O 1
ATOM 661 N N . THR A 1 90 ? -8.265 10.238 13.721 1.00 94.50 90 THR A N 1
ATOM 662 C CA . THR A 1 90 ? -7.637 10.505 12.420 1.00 94.50 90 THR A CA 1
ATOM 663 C C . THR A 1 90 ? -6.175 10.096 12.459 1.00 94.50 90 THR A C 1
ATOM 665 O O . THR A 1 90 ? -5.497 10.291 13.473 1.00 94.50 90 THR A O 1
ATOM 668 N N . PHE A 1 91 ? -5.678 9.563 11.347 1.00 88.38 91 PHE A N 1
ATOM 669 C CA . PHE A 1 91 ? -4.328 9.023 11.265 1.00 88.38 91 PHE A CA 1
ATOM 670 C C . PHE A 1 91 ? -3.493 9.844 10.287 1.00 88.38 91 PHE A C 1
ATOM 672 O O . PHE A 1 91 ? -3.708 9.815 9.078 1.00 88.38 91 PHE A O 1
ATOM 679 N N . GLU A 1 92 ? -2.487 10.525 10.819 1.00 74.81 92 GLU A N 1
ATOM 680 C CA . GLU A 1 92 ? -1.393 11.096 10.026 1.00 74.81 92 GLU A CA 1
ATOM 681 C C . GLU A 1 92 ? -0.179 10.154 9.997 1.00 74.81 92 GLU A C 1
ATOM 683 O O . GLU A 1 92 ? 0.845 10.481 9.411 1.00 74.81 92 GLU A O 1
ATOM 688 N N . PHE A 1 93 ? -0.283 8.979 10.633 1.00 66.25 93 PHE A N 1
ATOM 689 C CA . PHE A 1 93 ? 0.810 8.020 10.723 1.00 66.25 93 PHE A CA 1
ATOM 690 C C . PHE A 1 93 ? 1.226 7.515 9.337 1.00 66.25 93 PHE A C 1
ATOM 692 O O . PHE A 1 93 ? 0.400 7.022 8.553 1.00 66.25 93 PHE A O 1
ATOM 699 N N . ILE A 1 94 ? 2.530 7.637 9.101 1.00 59.31 94 ILE A N 1
ATOM 700 C CA . ILE A 1 94 ? 3.250 7.321 7.875 1.00 59.31 94 ILE A CA 1
ATOM 701 C C . ILE A 1 94 ? 3.955 5.971 8.099 1.00 59.31 94 ILE A C 1
ATOM 703 O O . ILE A 1 94 ? 5.002 5.910 8.738 1.00 59.31 94 ILE A O 1
ATOM 707 N N . GLY A 1 95 ? 3.357 4.880 7.609 1.00 59.19 95 GLY A N 1
ATOM 708 C CA . GLY A 1 95 ? 3.888 3.514 7.703 1.00 59.19 95 GLY A CA 1
ATOM 709 C C . GLY A 1 95 ? 2.816 2.446 7.959 1.00 59.19 95 GLY A C 1
ATOM 710 O O . GLY A 1 95 ? 1.732 2.736 8.461 1.00 59.19 95 GLY A O 1
ATOM 711 N N . GLY A 1 96 ? 3.121 1.190 7.614 1.00 67.44 96 GLY A N 1
ATOM 712 C CA . GLY A 1 96 ? 2.282 0.031 7.946 1.00 67.44 96 GLY A CA 1
ATOM 713 C C . GLY A 1 96 ? 0.837 0.090 7.423 1.00 67.44 96 GLY A C 1
ATOM 714 O O . GLY A 1 96 ? 0.545 0.698 6.394 1.00 67.44 96 GLY A O 1
ATOM 715 N N . VAL A 1 97 ? -0.073 -0.593 8.127 1.00 75.38 97 VAL A N 1
ATOM 716 C CA . VAL A 1 97 ? -1.520 -0.546 7.863 1.00 75.38 97 VAL A CA 1
ATOM 717 C C . VAL A 1 97 ? -2.103 0.666 8.590 1.00 75.38 97 VAL A C 1
ATOM 719 O O . VAL A 1 97 ? -2.330 0.616 9.797 1.00 75.38 97 VAL A O 1
ATOM 722 N N . SER A 1 98 ? -2.338 1.751 7.850 1.00 83.88 98 SER A N 1
ATOM 723 C CA . SER A 1 98 ? -2.812 3.035 8.380 1.00 83.88 98 SER A CA 1
ATOM 724 C C . SER A 1 98 ? -4.076 3.487 7.625 1.00 83.88 98 SER A C 1
ATOM 726 O O . SER A 1 98 ? -3.976 3.904 6.466 1.00 83.88 98 SER A O 1
ATOM 728 N N . PRO A 1 99 ? -5.282 3.358 8.216 1.00 88.81 99 PRO A N 1
ATOM 729 C CA . PRO A 1 99 ? -6.515 3.894 7.634 1.00 88.81 99 PRO A CA 1
ATOM 730 C C . PRO A 1 99 ? -6.496 5.433 7.649 1.00 88.81 99 PRO A C 1
ATOM 732 O O . PRO A 1 99 ? -5.636 6.040 8.267 1.00 88.81 99 PRO A O 1
ATOM 735 N N . ALA A 1 100 ? -7.430 6.092 6.966 1.00 89.75 100 ALA A N 1
ATOM 736 C CA . ALA A 1 100 ? -7.583 7.549 7.024 1.00 89.75 100 ALA A CA 1
ATOM 737 C C . ALA A 1 100 ? -8.234 7.996 8.344 1.00 89.75 100 ALA A C 1
ATOM 739 O O . ALA A 1 100 ? -7.827 8.988 8.951 1.00 89.75 100 ALA A O 1
ATOM 740 N N . ALA A 1 101 ? -9.237 7.244 8.802 1.00 94.81 101 ALA A N 1
ATOM 741 C CA . ALA A 1 101 ? -9.960 7.524 10.036 1.00 94.81 101 ALA A CA 1
ATOM 742 C C . ALA A 1 101 ? -10.519 6.247 10.673 1.00 94.81 101 ALA A C 1
ATOM 744 O O . ALA A 1 101 ? -10.564 5.183 10.051 1.00 94.81 101 ALA A O 1
ATOM 745 N N . LEU A 1 102 ? -10.946 6.369 11.924 1.00 97.12 102 LEU A N 1
ATOM 746 C CA . LEU A 1 102 ? -11.665 5.354 12.681 1.00 97.12 102 LEU A CA 1
ATOM 747 C C . LEU A 1 102 ? -12.813 6.036 13.423 1.00 97.12 102 LEU A C 1
ATOM 749 O O . LEU A 1 102 ? -12.616 7.076 14.044 1.00 97.12 102 LEU A O 1
ATOM 753 N N . SER A 1 103 ? -13.990 5.427 13.383 1.00 98.19 103 SER A N 1
ATOM 754 C CA . SER A 1 103 ? -15.139 5.783 14.206 1.00 98.19 103 SER A CA 1
ATOM 755 C C . SER A 1 103 ? -15.480 4.611 15.117 1.00 98.19 103 SER A C 1
ATOM 757 O O . SER A 1 103 ? -15.573 3.470 14.659 1.00 98.19 103 SER A O 1
ATOM 759 N N . LEU A 1 104 ? -15.649 4.899 16.402 1.00 98.56 104 LEU A N 1
ATOM 760 C CA . LEU A 1 104 ? -16.098 3.968 17.425 1.00 98.56 104 LEU A CA 1
ATOM 761 C C . LEU A 1 104 ? -17.439 4.450 17.965 1.00 98.56 104 LEU A C 1
ATOM 763 O O . LEU A 1 104 ? -17.564 5.603 18.383 1.00 98.56 104 LEU A O 1
ATOM 767 N N . THR A 1 105 ? -18.426 3.562 17.987 1.00 98.62 105 THR A N 1
ATOM 768 C CA . THR A 1 105 ? -19.701 3.791 18.677 1.00 98.62 105 THR A CA 1
ATOM 769 C C . THR A 1 105 ? -19.918 2.691 19.705 1.00 98.62 105 THR A C 1
ATOM 771 O O . THR A 1 105 ? -19.838 1.510 19.377 1.00 98.62 105 THR A O 1
ATOM 774 N N . PHE A 1 106 ? -20.189 3.079 20.948 1.00 98.50 106 PHE A N 1
ATOM 775 C CA . PHE A 1 106 ? -20.376 2.169 22.072 1.00 98.50 106 PHE A CA 1
ATOM 776 C C . PHE A 1 106 ? -21.821 2.200 22.558 1.00 98.50 106 PHE A C 1
ATOM 778 O O . PHE A 1 106 ? -22.377 3.272 22.805 1.00 98.50 106 PHE A O 1
ATOM 785 N N . SER A 1 107 ? -22.392 1.015 22.757 1.00 98.06 107 SER A N 1
ATOM 786 C CA . SER A 1 107 ? -23.614 0.816 23.540 1.00 98.06 107 SER A CA 1
ATOM 787 C C . SER A 1 107 ? -23.241 0.283 24.917 1.00 98.06 107 SER A C 1
ATOM 789 O O . SER A 1 107 ? -22.424 -0.635 25.029 1.00 98.06 107 SER A O 1
ATOM 791 N N . VAL A 1 108 ? -23.831 0.864 25.960 1.00 96.06 108 VAL A N 1
ATOM 792 C CA . VAL A 1 108 ? -23.538 0.548 27.361 1.00 96.06 108 VAL A CA 1
ATOM 793 C C . VAL A 1 108 ? -24.850 0.240 28.083 1.00 96.06 108 VAL A C 1
ATOM 795 O O . VAL A 1 108 ? -25.842 0.941 27.887 1.00 96.06 108 VAL A O 1
ATOM 798 N N . ASN A 1 109 ? -24.874 -0.815 28.896 1.00 94.50 109 ASN A N 1
ATOM 799 C CA . ASN A 1 109 ? -26.056 -1.199 29.673 1.00 94.50 109 ASN A CA 1
ATOM 800 C C . ASN A 1 109 ? -26.212 -0.360 30.962 1.00 94.50 109 ASN A C 1
ATOM 802 O O . ASN A 1 109 ? -25.379 0.488 31.288 1.00 94.50 109 ASN A O 1
ATOM 806 N N . GLY A 1 110 ? -27.277 -0.616 31.731 1.00 90.06 110 GLY A N 1
ATOM 807 C CA . GLY A 1 110 ? -27.548 0.088 32.993 1.00 90.06 110 GLY A CA 1
ATOM 808 C C . GLY A 1 110 ? -26.463 -0.071 34.070 1.00 90.06 110 GLY A C 1
ATOM 809 O O . GLY A 1 110 ? -26.353 0.777 34.950 1.00 90.06 110 GLY A O 1
ATOM 810 N N . GLU A 1 111 ? -25.622 -1.104 33.973 1.00 91.38 111 GLU A N 1
ATOM 811 C CA . GLU A 1 111 ? -24.496 -1.364 34.882 1.00 91.38 111 GLU A CA 1
ATOM 812 C C . GLU A 1 111 ? -23.208 -0.636 34.463 1.00 91.38 111 GLU A C 1
ATOM 814 O O . GLU A 1 111 ? -22.190 -0.707 35.152 1.00 91.38 111 GLU A O 1
ATOM 819 N N . GLY A 1 112 ? -23.222 0.070 33.329 1.00 91.50 112 GLY A N 1
ATOM 820 C CA . GLY A 1 112 ? -22.032 0.716 32.781 1.00 91.50 112 GLY A CA 1
ATOM 821 C C . GLY A 1 112 ? -21.100 -0.226 32.016 1.00 91.50 112 GLY A C 1
ATOM 822 O O . GLY A 1 112 ? -19.957 0.145 31.760 1.00 91.50 112 GLY A O 1
ATOM 823 N N . LYS A 1 113 ? -21.559 -1.425 31.636 1.00 96.44 113 LYS A N 1
ATOM 824 C CA . LYS A 1 113 ? -20.790 -2.376 30.820 1.00 96.44 113 LYS A CA 1
ATOM 825 C C . LYS A 1 113 ? -21.060 -2.164 29.334 1.00 96.44 113 LYS A C 1
ATOM 827 O O . LYS A 1 113 ? -22.207 -1.981 28.930 1.00 96.44 113 LYS A O 1
ATOM 832 N N . ILE A 1 114 ? -20.017 -2.241 28.515 1.00 98.19 114 ILE A N 1
ATOM 833 C CA . ILE A 1 114 ? -20.103 -2.194 27.054 1.00 98.19 114 ILE A CA 1
ATOM 834 C C . ILE A 1 114 ? -20.744 -3.488 26.553 1.00 98.19 114 ILE A C 1
ATOM 836 O O . ILE A 1 114 ? -20.212 -4.574 26.787 1.00 98.19 114 ILE A O 1
ATOM 840 N N . THR A 1 115 ? -21.854 -3.362 25.831 1.00 98.25 115 THR A N 1
ATOM 841 C CA . THR A 1 115 ? -22.580 -4.480 25.203 1.00 98.25 115 THR A CA 1
ATOM 842 C C . THR A 1 115 ? -22.376 -4.536 23.693 1.00 98.25 115 THR A C 1
ATOM 844 O O . THR A 1 115 ? -22.414 -5.615 23.106 1.00 98.25 115 THR A O 1
ATOM 847 N N . ARG A 1 116 ? -22.105 -3.401 23.038 1.00 98.50 116 ARG A N 1
ATOM 848 C CA . ARG A 1 116 ? -21.828 -3.359 21.596 1.00 98.50 116 ARG A CA 1
ATOM 849 C C . ARG A 1 116 ? -20.787 -2.306 21.258 1.00 98.50 116 ARG A C 1
ATOM 851 O O . ARG A 1 116 ? -20.828 -1.202 21.802 1.00 98.50 116 ARG A O 1
ATOM 858 N N . ILE A 1 117 ? -19.884 -2.650 20.348 1.00 98.69 117 ILE A N 1
ATOM 859 C CA . ILE A 1 117 ? -18.878 -1.755 19.777 1.00 98.69 117 ILE A CA 1
ATOM 860 C C . ILE A 1 117 ? -19.020 -1.806 18.259 1.00 98.69 117 ILE A C 1
ATOM 862 O O . ILE A 1 117 ? -18.869 -2.864 17.655 1.00 98.69 117 ILE A O 1
ATOM 866 N N . GLU A 1 118 ? -19.263 -0.665 17.634 1.00 98.50 118 GLU A N 1
ATOM 867 C CA . GLU A 1 118 ? -19.168 -0.511 16.184 1.00 98.50 118 GLU A CA 1
ATOM 868 C C . GLU A 1 118 ? -17.844 0.179 15.862 1.00 98.50 118 GLU A C 1
ATOM 870 O O . GLU A 1 118 ? -17.648 1.343 16.209 1.00 98.50 118 GLU A O 1
ATOM 875 N N . GLN A 1 119 ? -16.924 -0.546 15.227 1.00 98.00 119 GLN A N 1
ATOM 876 C CA . GLN A 1 119 ? -15.581 -0.094 14.875 1.00 98.00 119 GLN A CA 1
ATOM 877 C C . GLN A 1 119 ? -15.433 0.028 13.361 1.00 98.00 119 GLN A C 1
ATOM 879 O O . GLN A 1 119 ? -15.123 -0.942 12.659 1.00 98.00 119 GLN A O 1
ATOM 884 N N . VAL A 1 120 ? -15.618 1.248 12.864 1.00 97.50 120 VAL A N 1
ATOM 885 C CA . VAL A 1 120 ? -15.651 1.554 11.435 1.00 97.50 120 VAL A CA 1
ATOM 886 C C . VAL A 1 120 ? -14.402 2.323 11.032 1.00 97.50 120 VAL A C 1
ATOM 888 O O . VAL A 1 120 ? -14.256 3.505 11.333 1.00 97.50 120 VAL A O 1
ATOM 891 N N . TYR A 1 121 ? -13.502 1.660 10.318 1.00 95.25 121 TYR A N 1
ATOM 892 C CA . TYR A 1 121 ? -12.366 2.296 9.670 1.00 95.25 121 TYR A CA 1
ATOM 893 C C . TYR A 1 121 ? -12.771 2.919 8.335 1.00 95.25 121 TYR A C 1
ATOM 895 O O . TYR A 1 121 ? -13.502 2.319 7.545 1.00 95.25 121 TYR A O 1
ATOM 903 N N . THR A 1 122 ? -12.214 4.087 8.043 1.00 93.56 122 THR A N 1
ATOM 904 C CA . THR A 1 122 ? -12.224 4.698 6.714 1.00 93.56 122 THR A CA 1
ATOM 905 C C . THR A 1 122 ? -10.861 4.432 6.081 1.00 93.56 122 THR A C 1
ATOM 907 O O . THR A 1 122 ? -9.883 5.019 6.538 1.00 93.56 122 THR A O 1
ATOM 910 N N . PRO A 1 123 ? -10.733 3.559 5.068 1.00 87.56 123 PRO A N 1
ATOM 911 C CA . PRO A 1 123 ? -9.443 3.284 4.437 1.00 87.56 123 PRO A CA 1
ATOM 912 C C . PRO A 1 123 ? -8.867 4.516 3.731 1.00 87.56 123 PRO A C 1
ATOM 914 O O . PRO A 1 123 ? -9.617 5.309 3.159 1.00 87.56 123 PRO A O 1
ATOM 917 N N . LYS A 1 124 ? -7.533 4.644 3.687 1.00 83.44 124 LYS A N 1
ATOM 918 C CA . LYS A 1 124 ? -6.887 5.593 2.767 1.00 83.44 124 LYS A CA 1
ATOM 919 C C . LYS A 1 124 ? -7.151 5.144 1.329 1.00 83.44 124 LYS A C 1
ATOM 921 O O . LYS A 1 124 ? -6.957 3.976 0.992 1.00 83.44 124 LYS A O 1
ATOM 926 N N . GLN A 1 125 ? -7.577 6.069 0.475 1.00 75.25 125 GLN A N 1
ATOM 927 C CA . GLN A 1 125 ? -7.730 5.825 -0.956 1.00 75.25 125 GLN A CA 1
ATOM 928 C C . GLN A 1 125 ? -6.857 6.804 -1.730 1.00 75.25 125 GLN A C 1
ATOM 930 O O . GLN A 1 125 ? -6.938 8.010 -1.522 1.00 75.25 125 GLN A O 1
ATOM 935 N N . ALA A 1 126 ? -6.042 6.282 -2.645 1.00 76.31 126 ALA A N 1
ATOM 936 C CA . ALA A 1 126 ? -5.386 7.120 -3.635 1.00 76.31 126 ALA A CA 1
ATOM 937 C C . ALA A 1 126 ? -6.348 7.388 -4.790 1.00 76.31 126 ALA A C 1
ATOM 939 O O . ALA A 1 126 ? -6.881 6.454 -5.406 1.00 76.31 126 ALA A O 1
ATOM 940 N N . GLN A 1 127 ? -6.520 8.664 -5.125 1.00 82.31 127 GLN A N 1
ATOM 941 C CA . GLN A 1 127 ? -7.106 9.035 -6.402 1.00 82.31 127 GLN A CA 1
ATOM 942 C C . GLN A 1 127 ? -6.159 8.577 -7.515 1.00 82.31 127 GLN A C 1
ATOM 944 O O . GLN A 1 127 ? -4.947 8.759 -7.421 1.00 82.31 127 GLN A O 1
ATOM 949 N N . ALA A 1 128 ? -6.702 7.917 -8.540 1.00 86.94 128 ALA A N 1
ATOM 950 C CA . ALA A 1 128 ? -5.883 7.528 -9.679 1.00 86.94 128 ALA A CA 1
ATOM 951 C C . ALA A 1 128 ? -5.454 8.778 -10.444 1.00 86.94 128 ALA A C 1
ATOM 953 O O . ALA A 1 128 ? -6.291 9.616 -10.775 1.00 86.94 128 ALA A O 1
ATOM 954 N N . THR A 1 129 ? -4.165 8.859 -10.744 1.00 92.44 129 THR A N 1
ATOM 955 C CA . THR A 1 129 ? -3.599 9.846 -11.660 1.00 92.44 129 THR A CA 1
ATOM 956 C C . THR A 1 129 ? -3.332 9.214 -13.025 1.00 92.44 129 THR A C 1
ATOM 958 O O . THR A 1 129 ? -3.164 7.997 -13.149 1.00 92.44 129 THR A O 1
ATOM 961 N N . ASP A 1 130 ? -3.253 10.049 -14.054 1.00 94.44 130 ASP A N 1
ATOM 962 C CA . ASP A 1 130 ? -2.814 9.693 -15.410 1.00 94.44 130 ASP A CA 1
ATOM 963 C C . ASP A 1 130 ? -1.279 9.725 -15.566 1.00 94.44 130 ASP A C 1
ATOM 965 O O . ASP A 1 130 ? -0.746 9.319 -16.599 1.00 94.44 130 ASP A O 1
ATOM 969 N N . ARG A 1 131 ? -0.567 10.189 -14.532 1.00 96.44 131 ARG A N 1
ATOM 970 C CA . ARG A 1 131 ? 0.897 10.300 -14.445 1.00 96.44 131 ARG A CA 1
ATOM 971 C C . ARG A 1 131 ? 1.446 9.469 -13.292 1.00 96.44 131 ARG A C 1
ATOM 973 O O . ARG A 1 131 ? 0.758 9.269 -12.294 1.00 96.44 131 ARG A O 1
ATOM 980 N N . ILE A 1 132 ? 2.704 9.047 -13.384 1.00 97.19 132 ILE A N 1
ATOM 981 C CA . ILE A 1 132 ? 3.431 8.347 -12.321 1.00 97.19 132 ILE A CA 1
ATOM 982 C C . ILE A 1 132 ? 3.490 9.261 -11.080 1.00 97.19 132 ILE A C 1
ATOM 984 O O . ILE A 1 132 ? 4.082 10.342 -11.160 1.00 97.19 132 ILE A O 1
ATOM 988 N N . PRO A 1 133 ? 2.920 8.858 -9.925 1.00 94.94 133 PRO A N 1
ATOM 989 C CA . PRO A 1 133 ? 2.922 9.680 -8.718 1.00 94.94 133 PRO A CA 1
ATOM 990 C C . PRO A 1 133 ? 4.337 9.990 -8.225 1.00 94.94 133 PRO A C 1
ATOM 992 O O . PRO A 1 133 ? 5.224 9.138 -8.294 1.00 94.94 133 PRO A O 1
ATOM 995 N N . ALA A 1 134 ? 4.546 11.184 -7.666 1.00 93.88 134 ALA A N 1
ATOM 996 C CA . ALA A 1 134 ? 5.863 11.630 -7.198 1.00 93.88 134 ALA A CA 1
ATOM 997 C C . ALA A 1 134 ? 6.503 10.654 -6.193 1.00 93.88 134 ALA A C 1
ATOM 999 O O . ALA A 1 134 ? 7.685 10.334 -6.304 1.00 93.88 134 ALA A O 1
ATOM 1000 N N . SER A 1 135 ? 5.707 10.107 -5.271 1.00 92.00 135 SER A N 1
ATOM 1001 C CA . SER A 1 135 ? 6.164 9.106 -4.301 1.00 92.00 135 SER A CA 1
ATOM 1002 C C . SER A 1 135 ? 6.636 7.804 -4.959 1.00 92.00 135 SER A C 1
ATOM 1004 O O . SER A 1 135 ? 7.597 7.198 -4.493 1.00 92.00 135 SER A O 1
ATOM 1006 N N . ALA A 1 136 ? 6.027 7.396 -6.077 1.00 95.31 136 ALA A N 1
ATOM 1007 C CA . ALA A 1 136 ? 6.485 6.252 -6.861 1.00 95.31 136 ALA A CA 1
ATOM 1008 C C . ALA A 1 136 ? 7.786 6.564 -7.611 1.00 95.31 136 ALA A C 1
ATOM 1010 O O . ALA A 1 136 ? 8.682 5.723 -7.635 1.00 95.31 136 ALA A O 1
ATOM 1011 N N . LYS A 1 137 ? 7.924 7.777 -8.175 1.00 96.75 137 LYS A N 1
ATOM 1012 C CA . LYS A 1 137 ? 9.144 8.197 -8.890 1.00 96.75 137 LYS A CA 1
ATOM 1013 C C . LYS A 1 137 ? 10.386 8.089 -8.004 1.00 96.75 137 LYS A C 1
ATOM 1015 O O . LYS A 1 137 ? 11.406 7.570 -8.448 1.00 96.75 137 LYS A O 1
ATOM 1020 N N . VAL A 1 138 ? 10.280 8.522 -6.745 1.00 94.81 138 VAL A N 1
ATOM 1021 C CA . VAL A 1 138 ? 11.378 8.437 -5.766 1.00 94.81 138 VAL A CA 1
ATOM 1022 C C . VAL A 1 138 ? 11.788 6.986 -5.516 1.00 94.81 138 VAL A C 1
ATOM 1024 O O . VAL A 1 138 ? 12.980 6.691 -5.526 1.00 94.81 138 VAL A O 1
ATOM 1027 N N . LEU A 1 139 ? 10.827 6.077 -5.329 1.00 95.50 139 LEU A N 1
ATOM 1028 C CA . LEU A 1 139 ? 11.116 4.654 -5.123 1.00 95.50 139 LEU A CA 1
ATOM 1029 C C . LEU A 1 139 ? 11.778 4.019 -6.347 1.00 95.50 139 LEU A C 1
ATOM 1031 O O . LEU A 1 139 ? 12.768 3.309 -6.209 1.00 95.50 139 LEU A O 1
ATOM 1035 N N . ILE A 1 140 ? 11.248 4.299 -7.540 1.00 97.12 140 ILE A N 1
ATOM 1036 C CA . ILE A 1 140 ? 11.753 3.738 -8.796 1.00 97.12 140 ILE A CA 1
ATOM 1037 C C . ILE A 1 140 ? 13.198 4.183 -9.033 1.00 97.12 140 ILE A C 1
ATOM 1039 O O . ILE A 1 140 ? 14.075 3.339 -9.191 1.00 97.12 140 ILE A O 1
ATOM 1043 N N . ASN A 1 141 ? 13.463 5.492 -8.996 1.00 96.31 141 ASN A N 1
ATOM 1044 C CA . ASN A 1 141 ? 14.785 6.024 -9.326 1.00 96.31 141 ASN A CA 1
ATOM 1045 C C . ASN A 1 141 ? 15.863 5.594 -8.320 1.00 96.31 141 ASN A C 1
ATOM 1047 O O . ASN A 1 141 ? 17.015 5.400 -8.705 1.00 96.31 141 ASN A O 1
ATOM 1051 N N . ASN A 1 142 ? 15.490 5.387 -7.052 1.00 94.00 142 ASN A N 1
ATOM 1052 C CA . ASN A 1 142 ? 16.422 4.996 -5.994 1.00 94.00 142 ASN A CA 1
ATOM 1053 C C . ASN A 1 142 ? 16.505 3.481 -5.754 1.00 94.00 142 ASN A C 1
ATOM 1055 O O . ASN A 1 142 ? 17.257 3.064 -4.876 1.00 94.00 142 ASN A O 1
ATOM 1059 N N . ALA A 1 143 ? 15.791 2.646 -6.517 1.00 94.56 143 ALA A N 1
ATOM 1060 C CA . ALA A 1 143 ? 15.741 1.197 -6.299 1.00 94.56 143 ALA A CA 1
ATOM 1061 C C . ALA A 1 143 ? 17.133 0.537 -6.272 1.00 94.56 143 ALA A C 1
ATOM 1063 O O . ALA A 1 143 ? 17.397 -0.335 -5.442 1.00 94.56 143 ALA A O 1
ATOM 1064 N N . ARG A 1 144 ? 18.061 0.989 -7.131 1.00 91.81 144 ARG A N 1
ATOM 1065 C CA . ARG A 1 144 ? 19.453 0.508 -7.140 1.00 91.81 144 ARG A CA 1
ATOM 1066 C C . ARG A 1 144 ? 20.184 0.865 -5.850 1.00 91.81 144 ARG A C 1
ATOM 1068 O O . ARG A 1 144 ? 20.747 -0.020 -5.212 1.00 91.81 144 ARG A O 1
ATOM 1075 N N . THR A 1 145 ? 20.167 2.144 -5.484 1.00 91.75 145 THR A N 1
ATOM 1076 C CA . THR A 1 145 ? 20.832 2.676 -4.285 1.00 91.75 145 THR A CA 1
ATOM 1077 C C . THR A 1 145 ? 20.258 2.058 -3.013 1.00 91.75 145 THR A C 1
ATOM 1079 O O . THR A 1 145 ? 20.995 1.756 -2.083 1.00 91.75 145 THR A O 1
ATOM 1082 N N . ASN A 1 146 ? 18.951 1.794 -3.000 1.00 91.31 146 ASN A N 1
ATOM 1083 C CA . ASN A 1 146 ? 18.240 1.141 -1.904 1.00 91.31 146 ASN A CA 1
ATOM 1084 C C . ASN A 1 146 ? 18.337 -0.399 -1.946 1.00 91.31 146 ASN A C 1
ATOM 1086 O O . ASN A 1 146 ? 17.613 -1.078 -1.225 1.00 91.31 146 ASN A O 1
ATOM 1090 N N . ASN A 1 147 ? 19.176 -0.965 -2.823 1.00 92.38 147 ASN A N 1
ATOM 1091 C CA . ASN A 1 147 ? 19.391 -2.405 -3.000 1.00 92.38 147 ASN A CA 1
ATOM 1092 C C . ASN A 1 147 ? 18.092 -3.239 -3.087 1.00 92.38 147 ASN A C 1
ATOM 1094 O O . ASN A 1 147 ? 17.996 -4.347 -2.560 1.00 92.38 147 ASN A O 1
ATOM 1098 N N . THR A 1 148 ? 17.075 -2.688 -3.746 1.00 93.50 148 THR A N 1
ATOM 1099 C CA . THR A 1 148 ? 15.717 -3.241 -3.842 1.00 93.50 148 THR A CA 1
ATOM 1100 C C . THR A 1 148 ? 15.337 -3.369 -5.316 1.00 93.50 148 THR A C 1
ATOM 1102 O O . THR A 1 148 ? 14.582 -2.554 -5.849 1.00 93.50 148 THR A O 1
ATOM 1105 N N . PRO A 1 149 ? 15.900 -4.361 -6.035 1.00 93.50 149 PRO A N 1
ATOM 1106 C CA . PRO A 1 149 ? 15.657 -4.504 -7.462 1.00 93.50 149 PRO A CA 1
ATOM 1107 C C . PRO A 1 149 ? 14.185 -4.809 -7.747 1.00 93.50 149 PRO A C 1
ATOM 1109 O O . PRO A 1 149 ? 13.514 -5.505 -6.984 1.00 93.50 149 PRO A O 1
ATOM 1112 N N . PHE A 1 150 ? 13.701 -4.355 -8.900 1.00 97.31 150 PHE A N 1
ATOM 1113 C CA . PHE A 1 150 ? 12.400 -4.780 -9.398 1.00 97.31 150 PHE A CA 1
ATOM 1114 C C . PHE A 1 150 ? 12.464 -6.246 -9.824 1.00 97.31 150 PHE A C 1
ATOM 1116 O O . PHE A 1 150 ? 13.380 -6.650 -10.545 1.00 97.31 150 PHE A O 1
ATOM 1123 N N . CYS A 1 151 ? 11.461 -7.025 -9.432 1.00 97.56 151 CYS A N 1
ATOM 1124 C CA . CYS A 1 151 ? 11.135 -8.279 -10.096 1.00 97.56 151 CYS A CA 1
ATOM 1125 C C . CYS A 1 151 ? 10.310 -7.952 -11.343 1.00 97.56 151 CYS A C 1
ATOM 1127 O O . CYS A 1 151 ? 9.298 -7.260 -11.256 1.00 97.56 151 CYS A O 1
ATOM 1129 N N . VAL A 1 152 ? 10.756 -8.415 -12.503 1.00 97.44 152 VAL A N 1
ATOM 1130 C CA . VAL A 1 152 ? 10.159 -8.141 -13.808 1.00 97.44 152 VAL A CA 1
ATOM 1131 C C . VAL A 1 152 ? 9.627 -9.440 -14.387 1.00 97.44 152 VAL A C 1
ATOM 1133 O O . VAL A 1 152 ? 10.399 -10.367 -14.640 1.00 97.44 152 VAL A O 1
ATOM 1136 N N . ALA A 1 153 ? 8.319 -9.477 -14.611 1.00 98.12 153 ALA A N 1
ATOM 1137 C CA . ALA A 1 153 ? 7.588 -10.581 -15.205 1.00 98.12 153 ALA A CA 1
ATOM 1138 C C . ALA A 1 153 ? 7.198 -10.254 -16.648 1.00 98.12 153 ALA A C 1
ATOM 1140 O O . ALA A 1 153 ? 6.639 -9.191 -16.920 1.00 98.12 153 ALA A O 1
ATOM 1141 N N . HIS A 1 154 ? 7.467 -11.184 -17.554 1.00 97.56 154 HIS A N 1
ATOM 1142 C CA . HIS A 1 154 ? 7.067 -11.128 -18.960 1.00 97.56 154 HIS A CA 1
ATOM 1143 C C . HIS A 1 154 ? 6.789 -12.546 -19.464 1.00 97.56 154 HIS A C 1
ATOM 1145 O O . HIS A 1 154 ? 7.137 -13.517 -18.792 1.00 97.56 154 HIS A O 1
ATOM 1151 N N . ALA A 1 155 ? 6.159 -12.671 -20.628 1.00 97.88 155 ALA A N 1
ATOM 1152 C CA . ALA A 1 155 ? 6.069 -13.942 -21.336 1.00 97.88 155 ALA A CA 1
ATOM 1153 C C . ALA A 1 155 ? 7.203 -14.019 -22.362 1.00 97.88 155 ALA A C 1
ATOM 1155 O O . ALA A 1 155 ? 7.455 -13.030 -23.048 1.00 97.88 155 ALA A O 1
ATOM 1156 N N . ASP A 1 156 ? 7.883 -15.157 -22.462 1.00 96.06 156 ASP A N 1
ATOM 1157 C CA . ASP A 1 156 ? 8.870 -15.389 -23.514 1.00 96.06 156 ASP A CA 1
ATOM 1158 C C . ASP A 1 156 ? 8.212 -15.570 -24.895 1.00 96.06 156 ASP A C 1
ATOM 1160 O O . ASP A 1 156 ? 6.995 -15.455 -25.0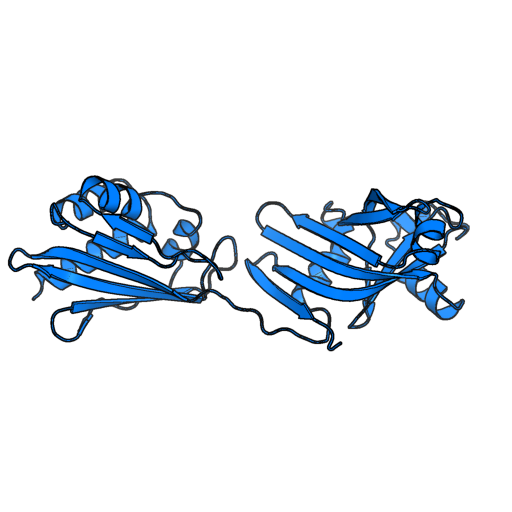68 1.00 96.06 156 ASP A O 1
ATOM 1164 N N . GLU A 1 157 ? 9.024 -15.877 -25.907 1.00 95.00 157 GLU A N 1
ATOM 1165 C CA . GLU A 1 157 ? 8.553 -16.057 -27.281 1.00 95.00 157 GLU A CA 1
ATOM 1166 C C . GLU A 1 157 ? 7.542 -17.211 -27.441 1.00 95.00 157 GLU A C 1
ATOM 1168 O O . GLU A 1 157 ? 6.787 -17.224 -28.413 1.00 95.00 157 GLU A O 1
ATOM 1173 N N . ASN A 1 158 ? 7.476 -18.155 -26.501 1.00 95.56 158 ASN A N 1
ATOM 1174 C CA . ASN A 1 158 ? 6.540 -19.281 -26.501 1.00 95.56 158 ASN A CA 1
ATOM 1175 C C . ASN A 1 158 ? 5.350 -19.065 -25.553 1.00 95.56 158 ASN A C 1
ATOM 1177 O O . ASN A 1 158 ? 4.519 -19.958 -25.397 1.00 95.56 158 ASN A O 1
ATOM 1181 N N . GLY A 1 159 ? 5.247 -17.890 -24.927 1.00 95.50 159 GLY A N 1
ATOM 1182 C CA . GLY A 1 159 ? 4.206 -17.589 -23.948 1.00 95.50 159 GLY A CA 1
ATOM 1183 C C . GLY A 1 159 ? 4.510 -18.105 -22.538 1.00 95.50 159 GLY A C 1
ATOM 1184 O O . GLY A 1 159 ? 3.638 -18.037 -21.672 1.00 95.50 159 GLY A O 1
ATOM 1185 N N . VAL A 1 160 ? 5.719 -18.612 -22.281 1.00 97.75 160 VAL A N 1
ATOM 1186 C CA . VAL A 1 160 ? 6.117 -19.118 -20.963 1.00 97.75 160 VAL A CA 1
ATOM 1187 C C . VAL A 1 160 ? 6.431 -17.932 -20.046 1.00 97.75 160 VAL A C 1
ATOM 1189 O O . VAL A 1 160 ? 7.166 -17.027 -20.447 1.00 97.75 160 VAL A O 1
ATOM 1192 N N . PRO A 1 161 ? 5.900 -17.890 -18.813 1.00 97.31 161 PRO A N 1
ATOM 1193 C CA . PRO A 1 161 ? 6.194 -16.808 -17.882 1.00 97.31 161 PRO A CA 1
ATOM 1194 C C . PRO A 1 161 ? 7.657 -16.847 -17.423 1.00 97.31 161 PRO A C 1
ATOM 1196 O O . PRO A 1 161 ? 8.155 -17.874 -16.964 1.00 97.31 161 PRO A O 1
ATOM 1199 N N . VAL A 1 162 ? 8.326 -15.697 -17.480 1.00 97.31 162 VAL A N 1
ATOM 1200 C CA . VAL A 1 162 ? 9.722 -15.510 -17.072 1.00 97.31 162 VAL A CA 1
ATOM 1201 C C . VAL A 1 162 ? 9.826 -14.376 -16.059 1.00 97.31 162 VAL A C 1
ATOM 1203 O O . VAL A 1 162 ? 9.300 -13.280 -16.269 1.00 97.31 162 VAL A O 1
ATOM 1206 N N . LEU A 1 163 ? 10.569 -14.626 -14.978 1.00 97.00 163 LEU A N 1
ATOM 1207 C CA . LEU A 1 163 ? 10.914 -13.640 -13.957 1.00 97.00 163 LEU A CA 1
ATOM 1208 C C . LEU A 1 163 ? 12.398 -13.286 -14.034 1.00 97.00 163 LEU A C 1
ATOM 1210 O O . LEU A 1 163 ? 13.259 -14.157 -14.141 1.00 97.00 163 LEU A O 1
ATOM 1214 N N . THR A 1 164 ? 12.708 -11.997 -13.941 1.00 94.06 164 THR A N 1
ATOM 1215 C CA . THR A 1 164 ? 14.086 -11.498 -13.855 1.00 94.06 164 THR A CA 1
ATOM 1216 C C . THR A 1 164 ? 14.185 -10.370 -12.841 1.00 94.06 164 THR A C 1
ATOM 1218 O O . THR A 1 164 ? 13.201 -9.687 -12.579 1.00 94.06 164 THR A O 1
ATOM 1221 N N . PHE A 1 165 ? 15.375 -10.127 -12.294 1.00 93.94 165 PHE A N 1
ATOM 1222 C CA . PHE A 1 165 ? 15.619 -8.950 -11.462 1.00 93.94 165 PHE A CA 1
ATOM 1223 C C . PHE A 1 165 ? 16.262 -7.822 -12.272 1.00 93.94 165 PHE A C 1
ATOM 1225 O O . PHE A 1 165 ? 17.161 -8.053 -13.093 1.00 93.94 165 PHE A O 1
ATOM 1232 N N . ARG A 1 166 ? 15.798 -6.591 -12.039 1.00 93.00 166 ARG A N 1
ATOM 1233 C CA . ARG A 1 166 ? 16.302 -5.360 -12.661 1.00 93.00 166 ARG A CA 1
ATOM 1234 C C . ARG A 1 166 ? 16.457 -4.273 -11.600 1.00 93.00 166 ARG A C 1
ATOM 1236 O O . ARG A 1 166 ? 15.477 -3.730 -11.101 1.00 93.00 166 ARG A O 1
ATOM 1243 N N . GLY A 1 167 ? 17.705 -3.967 -11.249 1.00 84.50 167 GLY A N 1
ATOM 1244 C CA . GLY A 1 167 ? 18.027 -2.944 -10.249 1.00 84.50 167 GLY A CA 1
ATOM 1245 C C . GLY A 1 167 ? 17.972 -1.508 -10.772 1.00 84.50 167 GLY A C 1
ATOM 1246 O O . GLY A 1 167 ? 17.870 -0.587 -9.977 1.00 84.50 167 GLY A O 1
ATOM 1247 N N . SER A 1 168 ? 18.036 -1.312 -12.088 1.00 90.25 168 SER A N 1
ATOM 1248 C CA . SER A 1 168 ? 18.302 -0.020 -12.734 1.00 90.25 168 SER A CA 1
ATOM 1249 C C . SER A 1 168 ? 17.143 0.516 -13.570 1.00 90.25 168 SER A C 1
ATOM 1251 O O . SER A 1 168 ? 17.350 1.241 -14.540 1.00 90.25 168 SER A O 1
ATOM 1253 N N . VAL A 1 169 ? 15.913 0.159 -13.202 1.00 97.19 169 VAL A N 1
ATOM 1254 C CA . VAL A 1 169 ? 14.728 0.810 -13.770 1.00 97.19 169 VAL A CA 1
ATOM 1255 C C . VAL A 1 169 ? 14.727 2.276 -13.333 1.00 97.19 169 VAL A C 1
ATOM 1257 O O . VAL A 1 169 ? 15.007 2.572 -12.174 1.00 97.19 169 VAL A O 1
ATOM 1260 N N . GLN A 1 170 ? 14.437 3.187 -14.256 1.00 98.00 170 GLN A N 1
ATOM 1261 C CA . GLN A 1 170 ? 14.384 4.630 -14.020 1.00 98.00 170 GLN A CA 1
ATOM 1262 C C . GLN A 1 170 ? 13.103 5.211 -14.613 1.00 98.00 170 GLN A C 1
ATOM 1264 O O . GLN A 1 170 ? 12.539 4.665 -15.561 1.00 98.00 170 GLN A O 1
ATOM 1269 N N . VAL A 1 171 ? 12.627 6.321 -14.061 1.00 98.31 171 VAL A N 1
ATOM 1270 C CA . VAL A 1 171 ? 11.533 7.101 -14.647 1.00 98.31 171 VAL A CA 1
ATOM 1271 C C . VAL A 1 171 ? 12.069 7.874 -15.847 1.00 98.31 171 VAL A C 1
ATOM 1273 O O . VAL A 1 171 ? 12.982 8.684 -15.703 1.00 98.31 171 VAL A O 1
ATOM 1276 N N . LEU A 1 172 ? 11.474 7.654 -17.019 1.00 98.31 172 LEU A N 1
ATOM 1277 C CA . LEU A 1 172 ? 11.845 8.353 -18.249 1.00 98.31 172 LEU A CA 1
ATOM 1278 C C . LEU A 1 172 ? 11.076 9.671 -18.392 1.00 98.31 172 LEU A C 1
ATOM 1280 O O . LEU A 1 172 ? 11.660 10.713 -18.681 1.00 98.31 172 LEU A O 1
ATOM 1284 N N . ASN A 1 173 ? 9.760 9.625 -18.179 1.00 97.12 173 ASN A N 1
ATOM 1285 C CA . ASN A 1 173 ? 8.872 10.787 -18.178 1.00 97.12 173 ASN A CA 1
ATOM 1286 C C . ASN A 1 173 ? 7.650 10.527 -17.280 1.00 97.12 173 ASN A C 1
ATOM 1288 O O . ASN A 1 173 ? 7.620 9.563 -16.517 1.00 97.12 173 ASN A O 1
ATOM 1292 N N . ASP A 1 174 ? 6.628 11.379 -17.360 1.00 97.50 174 ASP A N 1
ATOM 1293 C CA . ASP A 1 174 ? 5.433 11.282 -16.517 1.00 97.50 174 ASP A CA 1
ATOM 1294 C C . ASP A 1 174 ? 4.630 9.986 -16.682 1.00 97.50 174 ASP A C 1
ATOM 1296 O O . ASP A 1 174 ? 3.807 9.694 -15.821 1.00 97.50 174 ASP A O 1
ATOM 1300 N N . GLN A 1 175 ? 4.843 9.199 -17.736 1.00 97.50 175 GLN A N 1
ATOM 1301 C CA . GLN A 1 175 ? 4.042 8.004 -18.013 1.00 97.50 175 GLN A CA 1
ATOM 1302 C C . GLN A 1 175 ? 4.870 6.771 -18.376 1.00 97.50 175 GLN A C 1
ATOM 1304 O O . GLN A 1 175 ? 4.293 5.706 -18.597 1.00 97.50 175 GLN A O 1
ATOM 1309 N N . SER A 1 176 ? 6.195 6.870 -18.443 1.00 98.06 176 SER A N 1
ATOM 1310 C CA . SER A 1 176 ? 7.041 5.759 -18.875 1.00 98.06 176 SER A CA 1
ATOM 1311 C C . SER A 1 176 ? 8.273 5.575 -18.003 1.00 98.06 176 SER A C 1
ATOM 1313 O O . SER A 1 176 ? 8.800 6.517 -17.403 1.00 98.06 176 SER A O 1
ATOM 1315 N N . LEU A 1 177 ? 8.720 4.325 -17.944 1.00 98.62 177 LEU A N 1
ATOM 1316 C CA . LEU A 1 177 ? 9.971 3.913 -17.322 1.00 98.62 177 LEU A CA 1
ATOM 1317 C C . LEU A 1 177 ? 10.964 3.506 -18.404 1.00 98.62 177 LEU A C 1
ATOM 1319 O O . LEU A 1 177 ? 10.581 3.215 -19.537 1.00 98.62 177 LEU A O 1
ATOM 1323 N N . CYS A 1 178 ? 12.232 3.410 -18.039 1.00 98.19 178 CYS A N 1
ATOM 1324 C CA . CYS A 1 178 ? 13.266 2.863 -18.897 1.00 98.19 178 CYS A CA 1
ATOM 1325 C C . CYS A 1 178 ? 14.253 1.987 -18.129 1.00 98.19 178 CYS A C 1
ATOM 1327 O O . CYS A 1 178 ? 14.395 2.098 -16.911 1.00 98.19 178 CYS A O 1
ATOM 1329 N N . ALA A 1 179 ? 14.955 1.127 -18.860 1.00 96.94 179 ALA A N 1
ATOM 1330 C CA . ALA A 1 179 ? 16.108 0.393 -18.360 1.00 96.94 179 ALA A CA 1
ATOM 1331 C C . ALA A 1 179 ? 17.091 0.106 -19.500 1.00 96.94 179 ALA A C 1
ATOM 1333 O O . ALA A 1 179 ? 16.682 -0.178 -20.629 1.00 96.94 179 ALA A O 1
ATOM 1334 N N . TRP A 1 180 ? 18.385 0.121 -19.188 1.00 96.94 180 TRP A N 1
ATOM 1335 C CA . TRP A 1 180 ? 19.411 -0.358 -20.106 1.00 96.94 180 TRP A CA 1
ATOM 1336 C C . TRP A 1 180 ? 19.557 -1.877 -20.025 1.00 96.94 180 TRP A C 1
ATOM 1338 O O . TRP A 1 180 ? 19.848 -2.438 -18.965 1.00 96.94 180 TRP A O 1
ATOM 1348 N N . ILE A 1 181 ? 19.376 -2.558 -21.154 1.00 94.88 181 ILE A N 1
ATOM 1349 C CA . ILE A 1 181 ? 19.523 -4.007 -21.271 1.00 94.88 181 ILE A CA 1
ATOM 1350 C C . ILE A 1 181 ? 20.852 -4.310 -21.954 1.00 94.88 181 ILE A C 1
ATOM 1352 O O . ILE A 1 181 ? 20.991 -4.163 -23.164 1.00 94.88 181 ILE A O 1
ATOM 1356 N N . ARG A 1 182 ? 21.827 -4.785 -21.171 1.00 91.62 182 ARG A N 1
ATOM 1357 C CA . ARG A 1 182 ? 23.211 -5.037 -21.624 1.00 91.62 182 ARG A CA 1
ATOM 1358 C C . ARG A 1 182 ? 23.330 -6.029 -22.789 1.00 91.62 182 ARG A C 1
ATOM 1360 O O . ARG A 1 182 ? 24.310 -6.000 -23.520 1.00 91.62 182 ARG A O 1
ATOM 1367 N N . GLN A 1 183 ? 22.346 -6.912 -22.967 1.00 88.75 183 GLN A N 1
ATOM 1368 C CA . GLN A 1 183 ? 22.291 -7.869 -24.074 1.00 88.75 183 GLN A CA 1
ATOM 1369 C C . GLN A 1 183 ? 21.139 -7.512 -25.017 1.00 88.75 183 GLN A C 1
ATOM 1371 O O . GLN A 1 183 ? 20.014 -7.973 -24.827 1.00 88.75 183 GLN A O 1
ATOM 1376 N N . ALA A 1 184 ? 21.426 -6.706 -26.043 1.00 86.94 184 ALA A N 1
ATOM 1377 C CA . ALA A 1 184 ? 20.429 -6.251 -27.016 1.00 86.94 184 ALA A CA 1
ATOM 1378 C C . ALA A 1 184 ? 19.725 -7.404 -27.764 1.00 86.94 184 ALA A C 1
ATOM 1380 O O . ALA A 1 184 ? 18.562 -7.280 -28.130 1.00 86.94 184 ALA A O 1
ATOM 1381 N N . SER A 1 185 ? 20.406 -8.539 -27.947 1.00 86.62 185 SER A N 1
ATOM 1382 C CA . SER A 1 185 ? 19.880 -9.755 -28.586 1.00 86.62 185 SER A CA 1
ATOM 1383 C C . SER A 1 185 ? 19.380 -10.819 -27.595 1.00 86.62 185 SER A C 1
ATOM 1385 O O . SER A 1 185 ? 19.091 -11.950 -27.994 1.00 86.62 185 SER A O 1
ATOM 1387 N N . GLY A 1 186 ? 19.300 -10.485 -26.302 1.00 88.25 186 GLY A N 1
ATOM 1388 C CA . GLY A 1 186 ? 18.882 -11.407 -25.245 1.00 88.25 186 GLY A CA 1
ATOM 1389 C C . GLY A 1 186 ? 17.390 -11.754 -25.291 1.00 88.25 186 GLY A C 1
ATOM 1390 O O . GLY A 1 186 ? 16.588 -11.049 -25.903 1.00 88.25 186 GLY A O 1
ATOM 1391 N N . GLY A 1 187 ? 17.006 -12.825 -24.586 1.00 90.31 187 GLY A N 1
ATOM 1392 C CA . GLY A 1 187 ? 15.635 -13.358 -24.601 1.00 90.31 187 GLY A CA 1
ATOM 1393 C C . GLY A 1 187 ? 14.556 -12.335 -24.235 1.00 90.31 187 GLY A C 1
ATOM 1394 O O . GLY A 1 187 ? 13.534 -12.278 -24.904 1.00 90.31 187 GLY A O 1
ATOM 1395 N N . LEU A 1 188 ? 14.815 -11.453 -23.259 1.00 92.69 188 LEU A N 1
ATOM 1396 C CA . LEU A 1 188 ? 13.879 -10.379 -22.895 1.00 92.69 188 LEU A CA 1
ATOM 1397 C C . LEU A 1 188 ? 13.581 -9.446 -24.080 1.00 92.69 188 LEU A C 1
ATOM 1399 O O . LEU A 1 188 ? 12.429 -9.096 -24.301 1.00 92.69 188 LEU A O 1
ATOM 1403 N N . MET A 1 189 ? 14.603 -9.054 -24.847 1.00 93.12 189 MET A N 1
ATOM 1404 C CA . MET A 1 189 ? 14.439 -8.118 -25.965 1.00 93.12 189 MET A CA 1
ATOM 1405 C C . MET A 1 189 ? 13.624 -8.737 -27.103 1.00 93.12 189 MET A C 1
ATOM 1407 O O . MET A 1 189 ? 12.767 -8.067 -27.674 1.00 93.12 189 MET A O 1
ATOM 1411 N N . LYS A 1 190 ? 13.840 -10.025 -27.388 1.00 93.81 190 LYS A N 1
ATOM 1412 C CA . LYS A 1 190 ? 13.033 -10.777 -28.361 1.00 93.81 190 LYS A CA 1
ATOM 1413 C C . LYS A 1 190 ? 11.595 -10.961 -27.881 1.00 93.81 190 LYS A C 1
ATOM 1415 O O . LYS A 1 190 ? 10.647 -10.749 -28.631 1.00 93.81 190 LYS A O 1
ATOM 1420 N N . ALA A 1 191 ? 11.434 -11.299 -26.605 1.00 95.75 191 ALA A N 1
ATOM 1421 C CA . ALA A 1 191 ? 10.137 -11.529 -25.993 1.00 95.75 191 ALA A CA 1
ATOM 1422 C C . ALA A 1 191 ? 9.238 -10.287 -26.057 1.00 95.75 191 ALA A C 1
ATOM 1424 O O . ALA A 1 191 ? 8.109 -10.389 -26.529 1.00 95.75 191 ALA A O 1
ATOM 1425 N N . ILE A 1 192 ? 9.746 -9.105 -25.681 1.00 96.00 192 ILE A N 1
ATOM 1426 C CA . ILE A 1 192 ? 8.940 -7.869 -25.682 1.00 96.00 192 ILE A CA 1
ATOM 1427 C C . ILE A 1 192 ? 8.542 -7.406 -27.088 1.00 96.00 192 ILE A C 1
ATOM 1429 O O . ILE A 1 192 ? 7.522 -6.742 -27.245 1.00 96.00 192 ILE A O 1
ATOM 1433 N N . GLN A 1 193 ? 9.311 -7.775 -28.119 1.00 93.69 193 GLN A N 1
ATOM 1434 C CA . GLN A 1 193 ? 8.942 -7.515 -29.514 1.00 93.69 193 GLN A CA 1
ATOM 1435 C C . GLN A 1 193 ? 7.748 -8.370 -29.956 1.00 93.69 193 GLN A C 1
ATOM 1437 O O . GLN A 1 193 ? 6.924 -7.902 -30.738 1.00 93.69 193 GLN A O 1
ATOM 1442 N N . LYS A 1 194 ? 7.632 -9.606 -29.451 1.00 96.06 194 LYS A N 1
ATOM 1443 C CA . LYS A 1 194 ? 6.508 -10.507 -29.750 1.00 96.06 194 LYS A CA 1
ATOM 1444 C C . LYS A 1 194 ? 5.294 -10.246 -28.859 1.00 96.06 194 LYS A C 1
ATOM 1446 O O . LYS A 1 194 ? 4.161 -10.301 -29.327 1.00 96.06 194 LYS A O 1
ATOM 1451 N N . ASN A 1 195 ? 5.526 -9.983 -27.578 1.00 97.44 195 ASN A N 1
ATOM 1452 C CA . ASN A 1 195 ? 4.501 -9.667 -26.598 1.00 97.44 195 ASN A CA 1
ATOM 1453 C C . ASN A 1 195 ? 4.991 -8.539 -25.677 1.00 97.44 195 ASN A C 1
ATOM 1455 O O . ASN A 1 195 ? 5.781 -8.795 -24.767 1.00 97.44 195 ASN A O 1
ATOM 1459 N N . PRO A 1 196 ? 4.502 -7.301 -25.855 1.00 97.56 196 PRO A N 1
ATOM 1460 C CA . PRO A 1 196 ? 4.980 -6.168 -25.075 1.00 97.56 196 PRO A CA 1
ATOM 1461 C C . PRO A 1 196 ? 4.486 -6.190 -23.623 1.00 97.56 196 PRO A C 1
ATOM 1463 O O . PRO A 1 196 ? 4.961 -5.391 -22.820 1.00 97.56 196 PRO A O 1
ATOM 1466 N N . ALA A 1 197 ? 3.528 -7.047 -23.253 1.00 98.31 197 ALA A N 1
ATOM 1467 C CA . ALA A 1 197 ? 2.963 -7.049 -21.907 1.00 98.31 197 ALA A CA 1
ATOM 1468 C C . ALA A 1 197 ? 4.027 -7.378 -20.847 1.00 98.31 197 ALA A C 1
ATOM 1470 O O . ALA A 1 197 ? 4.667 -8.431 -20.880 1.00 98.31 197 ALA A O 1
ATOM 1471 N N . ILE A 1 198 ? 4.182 -6.479 -19.873 1.00 98.31 198 ILE A N 1
ATOM 1472 C CA . ILE A 1 198 ? 5.166 -6.609 -18.798 1.00 98.31 198 ILE A CA 1
ATOM 1473 C C . ILE A 1 198 ? 4.561 -6.195 -17.456 1.00 98.31 198 ILE A C 1
ATOM 1475 O O . ILE A 1 198 ? 3.742 -5.275 -17.369 1.00 98.31 198 ILE A O 1
ATOM 1479 N N . SER A 1 199 ? 4.988 -6.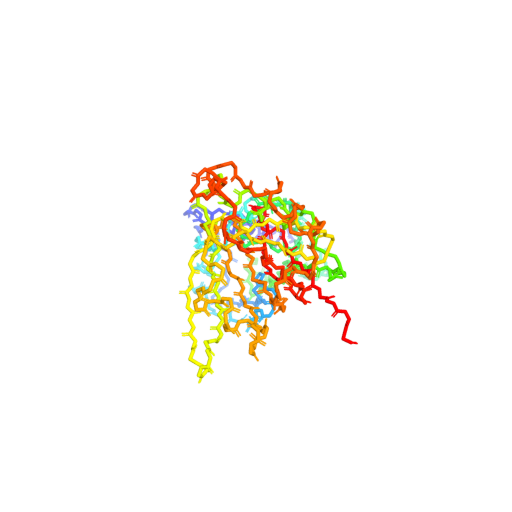865 -16.390 1.00 98.38 199 SER A N 1
ATOM 1480 C CA . SER A 1 199 ? 4.650 -6.501 -15.016 1.00 98.38 199 SER A CA 1
ATOM 1481 C C . SER A 1 199 ? 5.920 -6.343 -14.195 1.00 98.38 199 SER A C 1
ATOM 1483 O O . SER A 1 199 ? 6.866 -7.112 -14.341 1.00 98.38 199 SER A O 1
ATOM 1485 N N . LEU A 1 200 ? 5.944 -5.353 -13.310 1.00 98.56 200 LEU A N 1
ATOM 1486 C CA . LEU A 1 200 ? 7.051 -5.118 -12.396 1.00 98.56 200 LEU A CA 1
ATOM 1487 C C . LEU A 1 200 ? 6.532 -5.091 -10.961 1.00 98.56 200 LEU A C 1
ATOM 1489 O O . LEU A 1 200 ? 5.485 -4.508 -10.681 1.00 98.56 200 LEU A O 1
ATOM 1493 N N . ALA A 1 201 ? 7.281 -5.703 -10.054 1.00 97.75 201 ALA A N 1
ATOM 1494 C CA . ALA A 1 201 ? 7.031 -5.669 -8.624 1.00 97.75 201 ALA A CA 1
ATOM 1495 C C . ALA A 1 201 ? 8.260 -5.120 -7.896 1.00 97.75 201 ALA A C 1
ATOM 1497 O O . ALA A 1 201 ? 9.377 -5.602 -8.086 1.00 97.75 201 ALA A O 1
ATOM 1498 N N . TYR A 1 202 ? 8.035 -4.128 -7.045 1.00 96.38 202 TYR A N 1
ATOM 1499 C CA . TYR A 1 202 ? 9.006 -3.576 -6.107 1.00 96.38 202 TYR A CA 1
ATOM 1500 C C . TYR A 1 202 ? 8.498 -3.797 -4.691 1.00 96.38 202 TYR A C 1
ATOM 1502 O O . TYR A 1 202 ? 7.329 -3.527 -4.398 1.00 96.38 202 TYR A O 1
ATOM 1510 N N . ARG A 1 203 ? 9.378 -4.256 -3.803 1.00 92.25 203 ARG A N 1
ATOM 1511 C CA . ARG A 1 203 ? 9.084 -4.414 -2.381 1.00 92.25 203 ARG A CA 1
ATOM 1512 C C . ARG A 1 203 ? 10.313 -4.037 -1.565 1.00 92.25 203 ARG A C 1
ATOM 1514 O O . ARG A 1 203 ? 11.367 -4.638 -1.731 1.00 92.25 203 ARG A O 1
ATOM 1521 N N . ASP A 1 204 ? 10.135 -3.086 -0.656 1.00 89.75 204 ASP A N 1
ATOM 1522 C CA . ASP A 1 204 ? 11.124 -2.724 0.360 1.00 89.75 204 ASP A CA 1
ATOM 1523 C C . ASP A 1 204 ? 10.545 -3.050 1.738 1.00 89.75 204 ASP A C 1
ATOM 1525 O O . ASP A 1 204 ? 9.796 -2.255 2.316 1.00 89.75 204 ASP A O 1
ATOM 1529 N N . GLY A 1 205 ? 10.823 -4.267 2.217 1.00 82.31 205 GLY A N 1
ATOM 1530 C CA . GLY A 1 205 ? 10.361 -4.759 3.515 1.00 82.31 205 GLY A CA 1
ATOM 1531 C C . GLY A 1 205 ? 8.867 -4.519 3.735 1.00 82.31 205 GLY A C 1
ATOM 1532 O O . GLY A 1 205 ? 8.052 -4.808 2.865 1.00 82.31 205 GLY A O 1
ATOM 1533 N N . SER A 1 206 ? 8.501 -3.967 4.893 1.00 71.50 206 SER A N 1
ATOM 1534 C CA . SER A 1 206 ? 7.146 -3.474 5.182 1.00 71.50 206 SER A CA 1
ATOM 1535 C C . SER A 1 206 ? 6.902 -2.035 4.711 1.00 71.50 206 SER A C 1
ATOM 1537 O O . SER A 1 206 ? 5.750 -1.605 4.698 1.00 71.50 206 SER A O 1
ATOM 1539 N N . LYS A 1 207 ? 7.949 -1.310 4.298 1.00 79.94 207 LYS A N 1
ATOM 1540 C CA . LYS A 1 207 ? 7.935 0.141 4.070 1.00 79.94 207 LYS A CA 1
ATOM 1541 C C . LYS A 1 207 ? 7.177 0.525 2.809 1.00 79.94 207 LYS A C 1
ATOM 1543 O O . LYS A 1 207 ? 6.323 1.395 2.862 1.00 79.94 207 LYS A O 1
ATOM 1548 N N . ALA A 1 208 ? 7.481 -0.118 1.683 1.00 88.62 208 ALA A N 1
ATOM 1549 C CA . ALA A 1 208 ? 6.939 0.268 0.382 1.00 88.62 208 ALA A CA 1
ATOM 1550 C C . ALA A 1 208 ? 6.655 -0.944 -0.508 1.00 88.62 208 ALA A C 1
ATOM 1552 O O . ALA A 1 208 ? 7.307 -1.989 -0.405 1.00 88.62 208 ALA A O 1
ATOM 1553 N N . MET A 1 209 ? 5.677 -0.805 -1.395 1.00 92.44 209 MET A N 1
ATOM 1554 C CA . MET A 1 209 ? 5.376 -1.773 -2.447 1.00 92.44 209 MET A CA 1
ATOM 1555 C C . MET A 1 209 ? 4.897 -1.024 -3.684 1.00 92.44 209 MET A C 1
ATOM 1557 O O . MET A 1 209 ? 4.040 -0.156 -3.566 1.00 92.44 209 MET A O 1
ATOM 1561 N N . LEU A 1 210 ? 5.375 -1.404 -4.865 1.00 95.69 210 LEU A N 1
ATOM 1562 C CA . LEU A 1 210 ? 4.774 -0.990 -6.131 1.00 95.69 210 LEU A CA 1
ATOM 1563 C C . LEU A 1 210 ? 4.524 -2.223 -6.994 1.00 95.69 210 LEU A C 1
ATOM 1565 O O . LEU A 1 210 ? 5.409 -3.058 -7.162 1.00 95.69 210 LEU A O 1
ATOM 1569 N N . LEU A 1 211 ? 3.331 -2.308 -7.564 1.00 96.75 211 LEU A N 1
ATOM 1570 C CA . LEU A 1 211 ? 2.977 -3.231 -8.631 1.00 96.75 211 LEU A CA 1
ATOM 1571 C C . LEU A 1 211 ? 2.648 -2.391 -9.859 1.00 96.75 211 LEU A C 1
ATOM 1573 O O . LEU A 1 211 ? 1.760 -1.535 -9.818 1.00 96.75 211 LEU A O 1
ATOM 1577 N N . ILE A 1 212 ? 3.392 -2.618 -10.930 1.00 98.38 212 ILE A N 1
ATOM 1578 C CA . ILE A 1 212 ? 3.355 -1.823 -12.153 1.00 98.38 212 ILE A CA 1
ATOM 1579 C C . ILE A 1 212 ? 3.005 -2.754 -13.305 1.00 98.38 212 ILE A C 1
ATOM 1581 O O . ILE A 1 212 ? 3.576 -3.836 -13.419 1.00 98.38 212 ILE A O 1
ATOM 1585 N N . GLN A 1 213 ? 2.084 -2.329 -14.160 1.00 98.38 213 GLN A N 1
ATOM 1586 C CA . GLN A 1 213 ? 1.740 -3.014 -15.402 1.00 98.38 213 GLN A CA 1
ATOM 1587 C C . GLN A 1 213 ? 1.924 -2.046 -16.562 1.00 98.38 213 GLN A C 1
ATOM 1589 O O . GLN A 1 213 ? 1.606 -0.859 -16.439 1.00 98.38 213 GLN A O 1
ATOM 1594 N N . GLY A 1 214 ? 2.431 -2.547 -17.681 1.00 98.06 214 GLY A N 1
ATOM 1595 C CA . GLY A 1 214 ? 2.652 -1.726 -18.858 1.00 98.06 214 GLY A CA 1
ATOM 1596 C C . GLY A 1 214 ? 3.016 -2.524 -20.095 1.00 98.06 214 GLY A C 1
ATOM 1597 O O . GLY A 1 214 ? 2.880 -3.752 -20.141 1.00 98.06 214 GLY A O 1
ATOM 1598 N N . ARG A 1 215 ? 3.517 -1.795 -21.090 1.00 98.25 215 ARG A N 1
ATOM 1599 C CA . ARG A 1 215 ? 3.959 -2.323 -22.379 1.00 98.25 215 ARG A CA 1
ATOM 1600 C C . ARG A 1 215 ? 5.411 -1.947 -22.629 1.00 98.25 215 ARG A C 1
ATOM 1602 O O . ARG A 1 215 ? 5.747 -0.767 -22.687 1.00 98.25 215 ARG A O 1
ATOM 1609 N N . ALA A 1 216 ? 6.271 -2.951 -22.734 1.00 98.00 216 ALA A N 1
ATOM 1610 C CA . ALA A 1 216 ? 7.679 -2.781 -23.030 1.00 98.00 216 ALA A CA 1
ATOM 1611 C C . ALA A 1 216 ? 7.923 -2.698 -24.540 1.00 98.00 216 ALA A C 1
ATOM 1613 O O . ALA A 1 216 ? 7.328 -3.438 -25.321 1.00 98.00 216 ALA A O 1
ATOM 1614 N N . ARG A 1 217 ? 8.845 -1.828 -24.940 1.00 97.50 217 ARG A N 1
ATOM 1615 C CA . ARG A 1 217 ? 9.356 -1.708 -26.307 1.00 97.50 217 ARG A CA 1
ATOM 1616 C C . ARG A 1 217 ? 10.827 -1.319 -26.295 1.00 97.50 217 ARG A C 1
ATOM 1618 O O . ARG A 1 217 ? 11.356 -0.856 -25.283 1.00 97.50 217 ARG A O 1
ATOM 1625 N N . VAL A 1 218 ? 11.484 -1.501 -27.430 1.00 96.50 218 VAL A N 1
ATOM 1626 C CA . VAL A 1 218 ? 12.841 -0.991 -27.656 1.00 96.50 218 VAL A CA 1
ATOM 1627 C C . VAL A 1 218 ? 12.743 0.472 -28.079 1.00 96.50 218 VAL A C 1
ATOM 1629 O O . VAL A 1 218 ? 11.800 0.837 -28.777 1.00 96.50 218 VAL A O 1
ATOM 1632 N N . ALA A 1 219 ? 13.686 1.312 -27.654 1.00 95.88 219 ALA A N 1
ATOM 1633 C CA . ALA A 1 219 ? 13.771 2.684 -28.144 1.00 95.88 219 ALA A CA 1
ATOM 1634 C C . ALA A 1 219 ? 13.860 2.714 -29.681 1.00 95.88 219 ALA A C 1
ATOM 1636 O O . ALA A 1 219 ? 14.614 1.951 -30.280 1.00 95.88 219 ALA A O 1
ATOM 1637 N N . GLU A 1 220 ? 13.084 3.605 -30.295 1.00 91.12 220 GLU A N 1
ATOM 1638 C CA . GLU A 1 220 ? 12.903 3.677 -31.753 1.00 91.12 220 GLU A CA 1
ATOM 1639 C C . GLU A 1 220 ? 13.946 4.554 -32.453 1.00 91.12 220 GLU A C 1
ATOM 1641 O O . GLU A 1 220 ? 14.100 4.479 -33.668 1.00 91.12 220 GLU A O 1
ATOM 1646 N N . ASN A 1 221 ? 14.653 5.398 -31.700 1.00 94.44 221 ASN A N 1
ATOM 1647 C CA . ASN A 1 221 ? 15.640 6.328 -32.233 1.00 94.44 221 ASN A CA 1
ATOM 1648 C C . ASN A 1 221 ? 16.812 6.541 -31.262 1.00 94.44 221 ASN A C 1
ATOM 1650 O O . ASN A 1 221 ? 16.748 6.189 -30.076 1.00 94.44 221 ASN A O 1
ATOM 1654 N N . ASP A 1 222 ? 17.885 7.132 -31.786 1.00 95.81 222 ASP A N 1
ATOM 1655 C CA . ASP A 1 222 ? 19.122 7.359 -31.040 1.00 95.81 222 ASP A CA 1
ATOM 1656 C C . ASP A 1 222 ? 18.971 8.394 -29.924 1.00 95.81 222 ASP A C 1
ATOM 1658 O O . ASP A 1 222 ? 19.603 8.251 -28.881 1.00 95.81 222 ASP A O 1
ATOM 1662 N N . GLU A 1 223 ? 18.113 9.401 -30.092 1.00 96.56 223 GLU A N 1
ATOM 1663 C CA . GLU A 1 223 ? 17.848 10.408 -29.057 1.00 96.56 223 GLU A CA 1
ATOM 1664 C C . GLU A 1 223 ? 17.310 9.748 -27.784 1.00 96.56 223 GLU A C 1
ATOM 1666 O O . GLU A 1 223 ? 17.860 9.900 -26.691 1.00 96.56 223 GLU A O 1
ATOM 1671 N N . LEU A 1 224 ? 16.273 8.931 -27.937 1.00 95.88 224 LEU A N 1
ATOM 1672 C CA . LEU A 1 224 ? 15.631 8.227 -26.841 1.00 95.88 224 LEU A CA 1
ATOM 1673 C C . LEU A 1 224 ? 16.563 7.177 -26.236 1.00 95.88 224 LEU A C 1
ATOM 1675 O O . LEU A 1 224 ? 16.628 7.026 -25.016 1.00 95.88 224 LEU A O 1
ATOM 1679 N N . ARG A 1 225 ? 17.338 6.487 -27.077 1.00 97.12 225 ARG A N 1
ATOM 1680 C CA . ARG A 1 225 ? 18.374 5.552 -26.632 1.00 97.12 225 ARG A CA 1
ATOM 1681 C C . ARG A 1 225 ? 19.442 6.244 -25.782 1.00 97.12 225 ARG A C 1
ATOM 1683 O O . ARG A 1 225 ? 19.796 5.727 -24.722 1.00 97.12 225 ARG A O 1
ATOM 1690 N N . ASN A 1 226 ? 19.929 7.402 -26.221 1.00 97.75 226 ASN A N 1
ATOM 1691 C CA . ASN A 1 226 ? 20.917 8.201 -25.500 1.00 97.75 226 ASN A CA 1
ATOM 1692 C C . ASN A 1 226 ? 20.346 8.718 -24.182 1.00 97.75 226 ASN A C 1
ATOM 1694 O O . ASN A 1 226 ? 21.004 8.602 -23.151 1.00 97.75 226 ASN A O 1
ATOM 1698 N N . ARG A 1 227 ? 19.088 9.168 -24.175 1.00 97.69 227 ARG A N 1
ATOM 1699 C CA . ARG A 1 227 ? 18.418 9.600 -22.948 1.00 97.69 227 ARG A CA 1
ATOM 1700 C C . ARG A 1 227 ? 18.329 8.488 -21.904 1.00 97.69 227 ARG A C 1
ATOM 1702 O O . ARG A 1 227 ? 18.575 8.724 -20.725 1.00 97.69 227 ARG A O 1
ATOM 1709 N N . VAL A 1 228 ? 17.994 7.266 -22.320 1.00 97.81 228 VAL A N 1
ATOM 1710 C CA . VAL A 1 228 ? 17.973 6.107 -21.410 1.00 97.81 228 VAL A CA 1
ATOM 1711 C C . VAL A 1 228 ? 19.372 5.798 -20.882 1.00 97.81 228 VAL A C 1
ATOM 1713 O O . VAL A 1 228 ? 19.517 5.496 -19.697 1.00 97.81 228 VAL A O 1
ATOM 1716 N N . TRP A 1 229 ? 20.402 5.895 -21.725 1.00 97.50 229 TRP A N 1
ATOM 1717 C CA . TRP A 1 229 ? 21.785 5.730 -21.283 1.00 97.50 229 TRP A CA 1
ATOM 1718 C C . TRP A 1 229 ? 22.173 6.767 -20.220 1.00 97.50 229 TRP A C 1
ATOM 1720 O O . TRP A 1 229 ? 22.698 6.392 -19.179 1.00 97.50 229 TRP A O 1
ATOM 1730 N N . GLU A 1 230 ? 21.857 8.046 -20.425 1.00 97.25 230 GLU A N 1
ATOM 1731 C CA . GLU A 1 230 ? 22.134 9.120 -19.456 1.00 97.25 230 GLU A CA 1
ATOM 1732 C C . GLU A 1 230 ? 21.461 8.896 -18.098 1.00 97.25 230 GLU A C 1
ATOM 1734 O O . GLU A 1 230 ? 22.049 9.188 -17.061 1.00 97.25 230 GLU A O 1
ATOM 1739 N N . LEU A 1 231 ? 20.233 8.370 -18.096 1.00 96.62 231 LEU A N 1
ATOM 1740 C CA . LEU A 1 231 ? 19.506 8.042 -16.867 1.00 96.62 231 LEU A CA 1
ATOM 1741 C C . LEU A 1 231 ? 20.030 6.769 -16.192 1.00 96.62 231 LEU A C 1
ATOM 1743 O O . LEU A 1 231 ? 19.773 6.546 -15.011 1.00 96.62 231 LEU A O 1
ATOM 1747 N N . THR A 1 232 ? 20.735 5.909 -16.926 1.00 95.19 232 THR A N 1
ATOM 1748 C CA . THR A 1 232 ? 21.217 4.629 -16.405 1.00 95.19 232 THR A CA 1
ATOM 1749 C C . THR A 1 232 ? 22.263 4.874 -15.313 1.00 95.19 232 THR A C 1
ATOM 1751 O O . THR A 1 232 ? 23.217 5.610 -15.560 1.00 95.19 232 THR A O 1
ATOM 1754 N N . PRO A 1 233 ? 22.146 4.252 -14.122 1.00 92.88 233 PRO A N 1
ATOM 1755 C CA . PRO A 1 233 ? 23.137 4.411 -13.062 1.00 92.88 233 PRO A CA 1
ATOM 1756 C C . PRO A 1 233 ? 24.554 4.081 -13.541 1.00 92.88 233 PRO A C 1
ATOM 1758 O O . PRO A 1 233 ? 24.748 3.092 -14.248 1.00 92.88 233 PRO A O 1
ATOM 1761 N N . GLU A 1 234 ? 25.545 4.859 -13.105 1.00 93.38 234 GLU A N 1
ATOM 1762 C CA . GLU A 1 234 ? 26.943 4.735 -13.546 1.00 93.38 234 GLU A CA 1
ATOM 1763 C C . GLU A 1 234 ? 27.484 3.304 -13.412 1.00 93.38 234 GLU A C 1
ATOM 1765 O O . GLU A 1 234 ? 28.109 2.780 -14.327 1.00 93.38 234 GLU A O 1
ATOM 1770 N N . VAL A 1 235 ? 27.161 2.613 -12.313 1.00 90.44 235 VAL A N 1
ATOM 1771 C CA . VAL A 1 235 ? 27.558 1.210 -12.115 1.00 90.44 235 VAL A CA 1
ATOM 1772 C C . VAL A 1 235 ? 27.059 0.292 -13.235 1.00 90.44 235 VAL A C 1
ATOM 1774 O O . VAL A 1 235 ? 27.755 -0.639 -13.622 1.00 90.44 235 VAL A O 1
ATOM 1777 N N . GLU A 1 236 ? 25.873 0.533 -13.789 1.00 90.88 236 GLU A N 1
ATOM 1778 C CA . GLU A 1 236 ? 25.358 -0.243 -14.918 1.00 90.88 236 GLU A CA 1
ATOM 1779 C C . GLU A 1 236 ? 25.980 0.199 -16.244 1.00 90.88 236 GLU A C 1
ATOM 1781 O O . GLU A 1 236 ? 26.233 -0.654 -17.094 1.00 90.88 236 GLU A O 1
ATOM 1786 N N . GLN A 1 237 ? 26.291 1.492 -16.398 1.00 94.62 237 GLN A N 1
ATOM 1787 C CA . GLN A 1 237 ? 27.053 1.996 -17.545 1.00 94.62 237 GLN A CA 1
ATOM 1788 C C . GLN A 1 237 ? 28.445 1.348 -17.614 1.00 94.62 237 GLN A C 1
ATOM 1790 O O . GLN A 1 237 ? 28.871 0.883 -18.670 1.00 94.62 237 GLN A O 1
ATOM 1795 N N . ASN A 1 238 ? 29.117 1.210 -16.470 1.00 94.94 238 ASN A N 1
ATOM 1796 C CA . ASN A 1 238 ? 30.440 0.592 -16.357 1.00 94.94 238 ASN A CA 1
ATOM 1797 C C . ASN A 1 238 ? 30.444 -0.905 -16.713 1.00 94.94 238 ASN A C 1
ATOM 1799 O O . ASN A 1 238 ? 31.485 -1.450 -17.073 1.00 94.94 238 ASN A O 1
ATOM 1803 N N . HIS A 1 239 ? 29.288 -1.575 -16.671 1.00 92.81 239 HIS A N 1
ATOM 1804 C CA . HIS A 1 239 ? 29.143 -2.957 -17.138 1.00 92.81 239 HIS A CA 1
ATOM 1805 C C . HIS A 1 239 ? 28.929 -3.081 -18.658 1.00 92.81 239 HIS A C 1
ATOM 1807 O O . HIS A 1 239 ? 28.896 -4.205 -19.166 1.00 92.81 239 HIS A O 1
ATOM 1813 N N . ASP A 1 240 ? 28.749 -1.973 -19.379 1.00 94.06 240 ASP A N 1
ATOM 1814 C CA . ASP A 1 240 ? 28.617 -1.928 -20.840 1.00 94.06 240 ASP A CA 1
ATOM 1815 C C . ASP A 1 240 ? 29.242 -0.640 -21.424 1.00 94.06 240 ASP A C 1
ATOM 1817 O O . ASP A 1 240 ? 28.558 0.153 -22.070 1.00 94.06 240 ASP A O 1
ATOM 1821 N N . PRO A 1 241 ? 30.554 -0.401 -21.231 1.00 94.38 241 PRO A N 1
ATOM 1822 C CA . PRO A 1 241 ? 31.197 0.861 -21.617 1.00 94.38 241 PRO A CA 1
ATOM 1823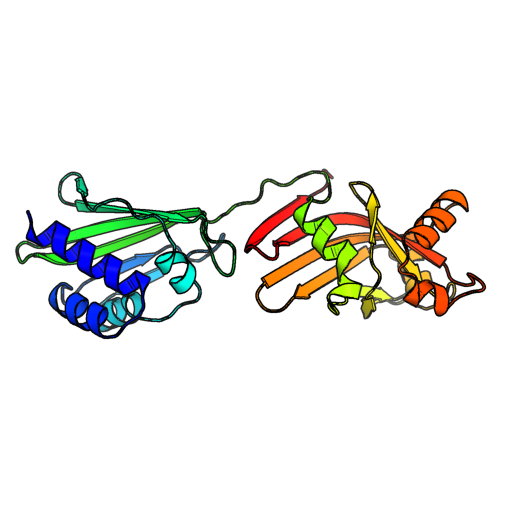 C C . PRO A 1 241 ? 31.146 1.124 -23.130 1.00 94.38 241 PRO A C 1
ATOM 1825 O O . PRO A 1 241 ? 31.159 2.270 -23.572 1.00 94.38 241 PRO A O 1
ATOM 1828 N N . ALA A 1 242 ? 31.045 0.062 -23.935 1.00 95.00 242 ALA A N 1
ATOM 1829 C CA . ALA A 1 242 ? 30.897 0.142 -25.385 1.00 95.00 242 ALA A CA 1
ATOM 1830 C C . ALA A 1 242 ? 29.449 0.411 -25.839 1.00 95.00 242 ALA A C 1
ATOM 1832 O O . ALA A 1 242 ? 29.198 0.475 -27.042 1.00 95.00 242 ALA A O 1
ATOM 1833 N N . ARG A 1 243 ? 28.499 0.535 -24.900 1.00 94.75 243 ARG A N 1
ATOM 1834 C CA . ARG A 1 243 ? 27.066 0.747 -25.143 1.00 94.75 243 ARG A CA 1
ATOM 1835 C C . ARG A 1 243 ? 26.500 -0.247 -26.160 1.00 94.75 243 ARG A C 1
ATOM 1837 O O . ARG A 1 243 ? 25.785 0.157 -27.074 1.00 94.75 243 ARG A O 1
ATOM 1844 N N . LYS A 1 244 ? 26.828 -1.536 -26.041 1.00 94.69 244 LYS A N 1
ATOM 1845 C CA . LYS A 1 244 ? 26.348 -2.592 -26.957 1.00 94.69 244 LYS A CA 1
ATOM 1846 C C . LYS A 1 244 ? 24.930 -3.065 -26.630 1.00 94.69 244 LYS A C 1
ATOM 1848 O O . LYS A 1 244 ? 24.325 -3.793 -27.416 1.00 94.69 244 LYS A O 1
ATOM 1853 N N . GLY A 1 245 ? 24.410 -2.674 -25.474 1.00 94.31 245 GLY A N 1
ATOM 1854 C CA . GLY A 1 245 ? 23.047 -2.931 -25.053 1.00 94.31 245 GLY A CA 1
ATOM 1855 C C . GLY A 1 245 ? 21.989 -2.125 -25.808 1.00 94.31 245 GLY A C 1
ATOM 1856 O O . GLY A 1 245 ? 22.251 -1.381 -26.762 1.00 94.31 245 GLY A O 1
ATOM 1857 N N . ALA A 1 246 ? 20.757 -2.299 -25.343 1.00 95.56 246 ALA A N 1
ATOM 1858 C CA . ALA A 1 246 ? 19.567 -1.659 -25.874 1.00 95.56 246 ALA A CA 1
ATOM 1859 C C . ALA A 1 246 ? 18.807 -0.902 -24.781 1.00 95.56 246 ALA A C 1
ATOM 1861 O O . ALA A 1 246 ? 18.735 -1.333 -23.628 1.00 95.56 246 ALA A O 1
ATOM 1862 N N . ALA A 1 247 ? 18.190 0.207 -25.175 1.00 97.06 247 ALA A N 1
ATOM 1863 C CA . ALA A 1 247 ? 17.282 0.957 -24.328 1.00 97.06 247 ALA A CA 1
ATOM 1864 C C . ALA A 1 247 ? 15.886 0.325 -24.388 1.00 97.06 247 ALA A C 1
ATOM 1866 O O . ALA A 1 247 ? 15.242 0.327 -25.438 1.00 97.06 247 ALA A O 1
ATOM 1867 N N . MET A 1 248 ? 15.424 -0.212 -23.261 1.00 97.56 248 MET A N 1
ATOM 1868 C CA . MET A 1 248 ? 14.048 -0.667 -23.092 1.00 97.56 248 MET A CA 1
ATOM 1869 C C . MET A 1 248 ? 13.222 0.451 -22.462 1.00 97.56 248 MET A C 1
ATOM 1871 O O . MET A 1 248 ? 13.655 1.081 -21.496 1.00 97.56 248 MET A O 1
ATOM 1875 N N . ILE A 1 249 ? 12.019 0.657 -22.983 1.00 98.31 249 ILE A N 1
ATOM 1876 C CA . ILE A 1 249 ? 11.037 1.629 -22.505 1.00 98.31 249 ILE A CA 1
ATOM 1877 C C . ILE A 1 249 ? 9.792 0.867 -22.098 1.00 98.31 249 ILE A C 1
ATOM 1879 O O . ILE A 1 249 ? 9.389 -0.058 -22.794 1.00 98.31 249 ILE A O 1
ATOM 1883 N N . ILE A 1 250 ? 9.190 1.251 -20.981 1.00 98.44 250 ILE A N 1
ATOM 1884 C CA . ILE A 1 250 ? 7.950 0.668 -20.483 1.00 98.44 250 ILE A CA 1
ATOM 1885 C C . ILE A 1 250 ? 6.913 1.776 -20.410 1.00 98.44 250 ILE A C 1
ATOM 1887 O O . ILE A 1 250 ? 6.984 2.651 -19.546 1.00 98.44 250 ILE A O 1
ATOM 1891 N N . ASP A 1 251 ? 5.934 1.717 -21.300 1.00 98.25 251 ASP A N 1
ATOM 1892 C CA . ASP A 1 251 ? 4.738 2.540 -21.234 1.00 98.25 251 ASP A CA 1
ATOM 1893 C C . ASP A 1 251 ? 3.846 2.032 -20.097 1.00 98.25 251 ASP A C 1
ATOM 1895 O O . ASP A 1 251 ? 3.290 0.938 -20.171 1.00 98.25 251 ASP A O 1
ATOM 1899 N N . VAL A 1 252 ? 3.759 2.798 -19.006 1.00 98.38 252 VAL A N 1
ATOM 1900 C CA . VAL A 1 252 ? 3.061 2.388 -17.780 1.00 98.38 252 VAL A CA 1
ATOM 1901 C C . VAL A 1 252 ? 1.559 2.567 -17.921 1.00 98.38 252 VAL A C 1
ATOM 1903 O O . VAL A 1 252 ? 1.075 3.695 -17.948 1.00 98.38 252 VAL A O 1
ATOM 1906 N N . ASP A 1 253 ? 0.812 1.470 -17.916 1.00 97.50 253 ASP A N 1
ATOM 1907 C CA . ASP A 1 253 ? -0.649 1.491 -17.971 1.00 97.50 253 ASP A CA 1
ATOM 1908 C C . ASP A 1 253 ? -1.265 1.638 -16.566 1.00 97.50 253 ASP A C 1
ATOM 1910 O O . ASP A 1 253 ? -2.282 2.316 -16.394 1.00 97.50 253 ASP A O 1
ATOM 1914 N N . ARG A 1 254 ? -0.644 1.035 -15.539 1.00 96.88 254 ARG A N 1
ATOM 1915 C CA . ARG A 1 254 ? -1.135 1.063 -14.151 1.00 96.88 254 ARG A CA 1
ATOM 1916 C C . ARG A 1 254 ? -0.003 0.996 -13.131 1.00 96.88 254 ARG A C 1
ATOM 1918 O O . ARG A 1 254 ? 0.934 0.218 -13.289 1.00 96.88 254 ARG A O 1
ATOM 1925 N N . ILE A 1 255 ? -0.164 1.729 -12.029 1.00 96.94 255 ILE A N 1
ATOM 1926 C CA . ILE A 1 255 ? 0.604 1.551 -10.787 1.00 96.94 255 ILE A CA 1
ATOM 1927 C C . ILE A 1 255 ? -0.376 1.378 -9.633 1.00 96.94 255 ILE A C 1
ATOM 1929 O O . ILE A 1 255 ? -1.362 2.110 -9.530 1.00 96.94 255 ILE A O 1
ATOM 1933 N N . GLN A 1 256 ? -0.092 0.432 -8.747 1.00 93.44 256 GLN A N 1
ATOM 1934 C CA . GLN A 1 256 ? -0.762 0.299 -7.459 1.00 93.44 256 GLN A CA 1
ATOM 1935 C C . GLN A 1 256 ? 0.243 -0.054 -6.364 1.00 93.44 256 GLN A C 1
ATOM 1937 O O . GLN A 1 256 ? 1.219 -0.754 -6.625 1.00 93.44 256 GLN A O 1
ATOM 1942 N N . GLY A 1 257 ? -0.006 0.387 -5.137 1.00 90.56 257 GLY A N 1
ATOM 1943 C CA . GLY A 1 257 ? 0.806 -0.001 -3.989 1.00 90.56 257 GLY A CA 1
ATOM 1944 C C . GLY A 1 257 ? 0.830 1.069 -2.912 1.00 90.56 257 GLY A C 1
ATOM 1945 O O . GLY A 1 257 ? -0.146 1.798 -2.742 1.00 90.56 257 GLY A O 1
ATOM 1946 N N . SER A 1 258 ? 1.945 1.163 -2.198 1.00 87.81 258 SER A N 1
ATOM 1947 C CA . SER A 1 258 ? 2.169 2.136 -1.134 1.00 87.81 258 SER A CA 1
ATOM 1948 C C . SER A 1 258 ? 3.604 2.659 -1.152 1.00 87.81 258 SER A C 1
ATOM 1950 O O . SER A 1 258 ? 4.554 1.926 -1.442 1.00 87.81 258 SER A O 1
ATOM 1952 N N . SER A 1 259 ? 3.768 3.935 -0.819 1.00 88.06 259 SER A N 1
ATOM 1953 C CA . SER A 1 259 ? 5.090 4.542 -0.628 1.00 88.06 259 SER A CA 1
ATO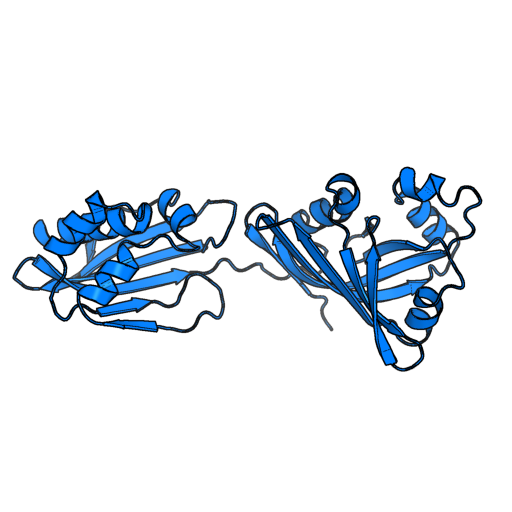M 1954 C C . SER A 1 259 ? 5.722 4.124 0.708 1.00 88.06 259 SER A C 1
ATOM 1956 O O . SER A 1 259 ? 5.037 3.506 1.519 1.00 88.06 259 SER A O 1
ATOM 1958 N N . THR A 1 260 ? 6.985 4.504 0.971 1.00 79.19 260 THR A N 1
ATOM 1959 C CA . THR A 1 260 ? 7.708 4.283 2.253 1.00 79.19 260 THR A CA 1
ATOM 1960 C C . THR A 1 260 ? 6.905 4.729 3.480 1.00 79.19 260 THR A C 1
ATOM 1962 O O . THR A 1 260 ? 7.131 4.249 4.585 1.00 79.19 260 THR A O 1
ATOM 1965 N N . GLY A 1 261 ? 5.944 5.630 3.270 1.00 68.31 261 GLY A N 1
ATOM 1966 C CA . GLY A 1 261 ? 5.041 6.145 4.278 1.00 68.31 261 GLY A CA 1
ATOM 1967 C C . GLY A 1 261 ? 3.687 5.466 4.406 1.00 68.31 261 GLY A C 1
ATOM 1968 O O . GLY A 1 261 ? 2.793 6.018 5.034 1.00 68.31 261 GLY A O 1
ATOM 1969 N N . GLY A 1 262 ? 3.463 4.330 3.749 1.00 70.00 262 GLY A N 1
ATOM 1970 C CA . GLY A 1 262 ? 2.145 3.692 3.709 1.00 70.00 262 GLY A CA 1
ATOM 1971 C C . GLY A 1 262 ? 1.097 4.460 2.892 1.00 70.00 262 GLY A C 1
ATOM 1972 O O . GLY A 1 262 ? -0.002 3.947 2.700 1.00 70.00 262 GLY A O 1
ATOM 1973 N N . GLU A 1 263 ? 1.423 5.647 2.364 1.00 80.00 263 GLU A N 1
ATOM 1974 C CA . GLU A 1 263 ? 0.498 6.397 1.517 1.00 80.00 263 GLU A CA 1
ATOM 1975 C C . GLU A 1 263 ? 0.194 5.606 0.246 1.00 80.00 263 GLU A C 1
ATOM 1977 O O . GLU A 1 263 ? 1.141 5.164 -0.427 1.00 80.00 263 GLU A O 1
ATOM 1982 N N . PRO A 1 264 ? -1.094 5.415 -0.091 1.00 84.50 264 PRO A N 1
ATOM 1983 C CA . PRO A 1 264 ? -1.472 4.647 -1.257 1.00 84.50 264 PRO A CA 1
ATOM 1984 C C . PRO A 1 264 ? -0.956 5.332 -2.524 1.00 84.50 264 PRO A C 1
ATOM 1986 O O . PRO A 1 264 ? -0.991 6.552 -2.676 1.00 84.50 264 PRO A O 1
ATOM 1989 N N . VAL A 1 265 ? -0.478 4.522 -3.459 1.00 90.62 265 VAL A N 1
ATOM 1990 C CA . VAL A 1 265 ? -0.013 4.952 -4.777 1.00 90.62 265 VAL A CA 1
ATOM 1991 C C . VAL A 1 265 ? -0.967 4.378 -5.805 1.00 90.62 265 VAL A C 1
ATOM 1993 O O . VAL A 1 265 ? -1.196 3.166 -5.825 1.00 90.62 265 VAL A O 1
ATOM 1996 N N . ARG A 1 266 ? -1.509 5.232 -6.680 1.00 93.44 266 ARG A N 1
ATOM 1997 C CA . ARG A 1 266 ? -2.374 4.786 -7.770 1.00 93.44 266 ARG A CA 1
ATOM 1998 C C . ARG A 1 266 ? -2.175 5.608 -9.036 1.00 93.44 266 ARG A C 1
ATOM 2000 O O . ARG A 1 266 ? -2.349 6.818 -9.030 1.00 93.44 266 ARG A O 1
ATOM 2007 N N . MET A 1 267 ? -1.887 4.910 -10.126 1.00 94.69 267 MET A N 1
ATOM 2008 C CA . MET A 1 267 ? -1.915 5.429 -11.492 1.00 94.69 267 MET A CA 1
ATOM 2009 C C . MET A 1 267 ? -2.766 4.493 -12.343 1.00 94.69 267 MET A C 1
ATOM 2011 O O . MET A 1 267 ? -2.667 3.271 -12.194 1.00 94.69 267 MET A O 1
ATOM 2015 N N . ALA A 1 268 ? -3.569 5.045 -13.242 1.00 93.69 268 ALA A N 1
ATOM 2016 C CA . ALA A 1 268 ? -4.244 4.291 -14.290 1.00 93.69 268 ALA A CA 1
ATOM 2017 C C . ALA A 1 268 ? -4.392 5.183 -15.525 1.00 93.69 268 ALA A C 1
ATOM 2019 O O . ALA A 1 268 ? -4.958 6.270 -15.424 1.00 93.69 268 ALA A O 1
ATOM 2020 N N . ARG A 1 269 ? -3.908 4.731 -16.686 1.00 86.06 269 ARG A N 1
ATOM 2021 C CA . ARG A 1 269 ? -4.215 5.407 -17.953 1.00 86.06 269 ARG A CA 1
ATOM 2022 C C . ARG A 1 269 ? -5.679 5.155 -18.326 1.00 86.06 269 ARG A C 1
ATOM 2024 O O . ARG A 1 269 ? -6.188 4.049 -18.126 1.00 86.06 269 ARG A O 1
ATOM 2031 N N . ALA A 1 270 ? -6.345 6.173 -18.869 1.00 69.88 270 ALA A N 1
ATOM 2032 C CA . ALA A 1 270 ? -7.616 5.972 -19.556 1.00 69.88 270 ALA A CA 1
ATOM 2033 C C . ALA A 1 270 ? -7.383 5.023 -20.744 1.00 69.88 270 ALA A C 1
ATOM 2035 O O . ALA A 1 270 ? -6.370 5.150 -21.436 1.00 69.88 270 ALA A O 1
ATOM 2036 N N . LYS A 1 271 ? -8.269 4.038 -20.906 1.00 58.03 271 LYS A N 1
ATOM 2037 C CA . LYS A 1 271 ? -8.261 3.138 -22.062 1.00 58.03 271 LYS A CA 1
ATOM 2038 C C . LYS A 1 271 ? -8.929 3.800 -23.253 1.00 58.03 271 LYS A C 1
ATOM 2040 O O . LYS A 1 271 ? -9.912 4.534 -23.009 1.00 58.03 271 LYS A O 1
#